Protein AF-A0A135L5V0-F1 (afdb_monomer_lite)

Radius of gyration: 21.31 Å; chains: 1; bounding box: 68×52×55 Å

Secondary structure (DSSP, 8-state):
-EEEE----B-TTS-B-TTTSPPEEEEEEEEE-TTT--EEEEEEEE---GGGT---S---EEE-TTS-EEE---S---HHHHHH-GGGSSHHHHHHHHHT-TTPPP-GGGSSSEEEEEE-TTS-EEEEEEGGG--S-EEEEEE-TTSSEEEEEE-SSS---EEEEEEETTEEEEEEEEEEEEEEEE-GGG-EEEEEEEEEEEEEHHHHHHHHHTT--HHHHEEEESS--TT-EEEE-TTT-SEEEEEEPTT-HHHHHHHSHHHHHHHHS------SSS-SPP-S------TT-EEEEEEEESS-BBTTSPBPS-S-EEEEEEEEEEEEE-SS--TT--SEEEE---

Sequence (346 aa):
MLTHYEYISRDQTGNSAYGQVPASISLSTIDQNRTTGELKVVDLKKVDFSKVDGLWIPCNGSVTPWNTHLSSEEYDADARAYEADQNKTFVGSFTKNYFQDENKVGNPYAYGYIPEVVVRPDNSTTVVKHYSMGRFSHELGKVAPDGKTVFFGDDGTNTMLFMYVADNAQDLSAGTLYAAKWIQTSDQNGGVANLKWIKLGHATDEEIKSYIDKGIKFSDIFETADQDTEGFSKIKTYPSGNVEWLKVKPGMEKAAAFLESRRYGAMLEKGMLKDENGLDPQDDIQLPKLKAGATYELALKAGQKDSENNHIDSSYVPATMKGLIIGEDLLVPDEKGNTAVVAITT

pLDDT: mean 92.91, std 10.56, range [36.78, 98.94]

Structure (mmCIF, N/CA/C/O backbone):
data_AF-A0A135L5V0-F1
#
_entry.id   AF-A0A135L5V0-F1
#
loop_
_atom_site.group_PDB
_atom_site.id
_atom_site.type_symbol
_atom_site.label_atom_id
_atom_site.label_alt_id
_atom_site.label_comp_id
_atom_site.label_asym_id
_atom_site.label_entity_id
_atom_site.label_seq_id
_atom_site.pdbx_PDB_ins_code
_atom_site.Cartn_x
_atom_site.Cartn_y
_atom_site.Cartn_z
_atom_site.occupancy
_atom_site.B_iso_or_equiv
_atom_site.auth_seq_id
_atom_site.auth_comp_id
_atom_site.auth_asym_id
_atom_site.auth_atom_id
_atom_site.pdbx_PDB_model_num
ATOM 1 N N . MET A 1 1 ? -21.673 -0.155 10.700 1.00 90.75 1 MET A N 1
ATOM 2 C CA . MET A 1 1 ? -21.165 -0.105 9.309 1.00 90.75 1 MET A CA 1
ATOM 3 C C . MET A 1 1 ? -20.158 1.021 9.204 1.00 90.75 1 MET A C 1
ATOM 5 O O . MET A 1 1 ? -20.457 2.103 9.695 1.00 90.75 1 MET A O 1
ATOM 9 N N . LEU A 1 2 ? -18.994 0.771 8.608 1.00 94.44 2 LEU A N 1
ATOM 10 C CA . LEU A 1 2 ? -18.011 1.811 8.307 1.00 94.44 2 LEU A CA 1
ATOM 11 C C . LEU A 1 2 ? -18.128 2.210 6.834 1.00 94.44 2 LEU A C 1
ATOM 13 O O . LEU A 1 2 ? -18.340 1.353 5.980 1.00 94.44 2 LEU A O 1
ATOM 17 N N . THR A 1 3 ? -18.034 3.507 6.554 1.00 93.81 3 THR A N 1
ATOM 18 C CA . THR A 1 3 ? -18.103 4.065 5.196 1.00 93.81 3 THR A CA 1
ATOM 19 C C . THR A 1 3 ? -16.891 4.948 4.959 1.00 93.81 3 THR A C 1
ATOM 21 O O . THR A 1 3 ? -16.696 5.911 5.705 1.00 93.81 3 THR A O 1
ATOM 24 N N . HIS A 1 4 ? -16.101 4.614 3.940 1.00 92.69 4 HIS A N 1
ATOM 25 C CA . HIS A 1 4 ? -14.969 5.418 3.490 1.00 92.69 4 HIS A CA 1
ATOM 26 C C . HIS A 1 4 ? -15.452 6.579 2.627 1.00 92.69 4 HIS A C 1
ATOM 28 O O . HIS A 1 4 ? -16.378 6.433 1.831 1.00 92.69 4 HIS A O 1
ATOM 34 N N . TYR A 1 5 ? -14.808 7.728 2.794 1.00 92.81 5 TYR A N 1
ATOM 35 C CA . TYR A 1 5 ? -14.941 8.871 1.904 1.00 92.81 5 TYR A CA 1
ATOM 36 C C . TYR A 1 5 ? -13.551 9.150 1.339 1.00 92.81 5 TYR A C 1
ATOM 38 O O . TYR A 1 5 ? -12.744 9.790 2.011 1.00 92.81 5 TYR A O 1
ATOM 46 N N . GLU A 1 6 ? -13.294 8.612 0.149 1.00 90.88 6 GLU A N 1
ATOM 47 C CA . GLU A 1 6 ? -11.980 8.532 -0.501 1.00 90.88 6 GLU A CA 1
ATOM 48 C C . GLU A 1 6 ? -11.336 9.910 -0.711 1.00 90.88 6 GLU A C 1
ATOM 50 O O . GLU A 1 6 ? -10.300 10.225 -0.129 1.00 90.88 6 GLU A O 1
ATOM 55 N N . TYR A 1 7 ? -11.984 10.791 -1.472 1.00 90.81 7 TYR A N 1
ATOM 56 C CA . TYR A 1 7 ? -11.526 12.167 -1.646 1.00 90.81 7 TYR A CA 1
ATOM 57 C C . TYR A 1 7 ? -12.654 13.107 -2.055 1.00 90.81 7 TYR A C 1
ATOM 59 O O . TYR A 1 7 ? -13.738 12.710 -2.483 1.00 90.81 7 TYR A O 1
ATOM 67 N N . ILE A 1 8 ? -12.357 14.402 -1.969 1.00 90.56 8 ILE A N 1
ATOM 68 C CA . ILE A 1 8 ? -13.151 15.452 -2.593 1.00 90.56 8 ILE A CA 1
ATOM 69 C C . ILE A 1 8 ? -12.484 15.815 -3.918 1.00 90.56 8 ILE A C 1
ATOM 71 O O . ILE A 1 8 ? -11.362 16.308 -3.934 1.00 90.56 8 ILE A O 1
ATOM 75 N N . SER A 1 9 ? -13.169 15.596 -5.042 1.00 91.00 9 SER A N 1
ATOM 76 C CA . SER A 1 9 ? -12.592 15.895 -6.360 1.00 91.00 9 SER A CA 1
ATOM 77 C C . SER A 1 9 ? -12.499 17.396 -6.636 1.00 91.00 9 SER A C 1
ATOM 79 O O . SER A 1 9 ? -11.562 17.841 -7.297 1.00 91.00 9 SER A O 1
ATOM 81 N N . ARG A 1 10 ? -13.471 18.189 -6.161 1.00 93.44 10 ARG A N 1
ATOM 82 C CA . ARG A 1 10 ? -13.551 19.633 -6.421 1.00 93.44 10 ARG A CA 1
ATOM 83 C C . ARG A 1 10 ? -13.989 20.428 -5.199 1.00 93.44 10 ARG A C 1
ATOM 85 O O . ARG A 1 10 ? -14.851 19.975 -4.450 1.00 93.44 10 ARG A O 1
ATOM 92 N N . ASP A 1 11 ? -13.436 21.625 -5.039 1.00 90.25 11 ASP A N 1
ATOM 93 C CA . ASP A 1 11 ? -13.895 22.593 -4.044 1.00 90.25 11 ASP A CA 1
ATOM 94 C C . ASP A 1 11 ? -15.171 23.338 -4.494 1.00 90.25 11 ASP A C 1
ATOM 96 O O . ASP A 1 11 ? -15.689 23.139 -5.597 1.00 90.25 11 ASP A O 1
ATOM 100 N N . GLN A 1 12 ? -15.683 24.229 -3.638 1.00 91.50 12 GLN A N 1
ATOM 101 C CA . GLN A 1 12 ? -16.891 25.020 -3.921 1.00 91.50 12 GLN A CA 1
ATOM 102 C C . GLN A 1 12 ? -16.729 26.007 -5.091 1.00 91.50 12 GLN A C 1
ATOM 104 O O . GLN A 1 12 ? -17.726 26.489 -5.624 1.00 91.50 12 GLN A O 1
ATOM 109 N N . THR A 1 13 ? -15.494 26.312 -5.497 1.00 93.75 13 THR A N 1
ATOM 110 C CA . THR A 1 13 ? -15.176 27.177 -6.643 1.00 93.75 13 THR A CA 1
ATOM 111 C C . THR A 1 13 ? -14.967 26.387 -7.941 1.00 93.75 13 THR A C 1
ATOM 113 O O . THR A 1 13 ? -14.820 26.981 -9.007 1.00 93.75 13 THR A O 1
ATOM 116 N N . GLY A 1 14 ? -15.004 25.051 -7.872 1.00 93.12 14 GLY A N 1
ATOM 117 C CA . GLY A 1 14 ? -14.836 24.139 -9.001 1.00 93.12 14 GLY A CA 1
ATOM 118 C C . GLY A 1 14 ? -13.388 23.719 -9.274 1.00 93.12 14 GLY A C 1
ATOM 119 O O . GLY A 1 14 ? -13.171 22.918 -10.193 1.00 93.12 14 GLY A O 1
ATOM 120 N N . ASN A 1 15 ? -12.421 24.208 -8.491 1.00 93.50 15 ASN A N 1
ATOM 121 C CA . ASN A 1 15 ? -11.011 23.828 -8.595 1.00 93.50 15 ASN A CA 1
ATOM 122 C C . ASN A 1 15 ? -10.780 22.428 -8.025 1.00 93.50 15 ASN A C 1
ATOM 124 O O . ASN A 1 15 ? -11.575 21.943 -7.223 1.00 93.50 15 ASN A O 1
ATOM 128 N N . SER A 1 16 ? -9.692 21.770 -8.436 1.00 92.31 16 SER A N 1
ATOM 129 C CA . SER A 1 16 ? -9.344 20.447 -7.907 1.00 92.31 16 SER A CA 1
ATOM 130 C C . SER A 1 16 ? -9.050 20.516 -6.408 1.00 92.31 16 SER A C 1
ATOM 132 O O . SER A 1 16 ? -8.231 21.327 -5.981 1.00 92.31 16 SER A O 1
ATOM 134 N N . ALA A 1 17 ? -9.685 19.631 -5.640 1.00 92.94 17 ALA A N 1
ATOM 135 C CA . ALA A 1 17 ? -9.422 19.418 -4.213 1.00 92.94 17 ALA A CA 1
ATOM 136 C C . ALA A 1 17 ? -8.814 18.028 -3.932 1.00 92.94 17 ALA A C 1
ATOM 138 O O . ALA A 1 17 ? -8.604 17.650 -2.775 1.00 92.94 17 ALA A O 1
ATOM 139 N N . TYR A 1 18 ? -8.525 17.274 -4.999 1.00 93.06 18 TYR A N 1
ATOM 140 C CA . TYR A 1 18 ? -7.996 15.918 -4.929 1.00 93.06 18 TYR A CA 1
ATOM 141 C C . TYR A 1 18 ? -6.684 15.874 -4.137 1.00 93.06 18 TYR A C 1
ATOM 143 O O . TYR A 1 18 ? -5.784 16.676 -4.384 1.00 93.06 18 TYR A O 1
ATOM 151 N N . GLY A 1 19 ? -6.595 14.953 -3.174 1.00 89.94 19 GLY A N 1
ATOM 152 C CA . GLY A 1 19 ? -5.422 14.757 -2.315 1.00 89.94 19 GLY A CA 1
ATOM 153 C C . GLY A 1 19 ? -5.144 15.878 -1.305 1.00 89.94 19 GLY A C 1
ATOM 154 O O . GLY A 1 19 ? -4.278 15.718 -0.452 1.00 89.94 19 GLY A O 1
ATOM 155 N N . GLN A 1 20 ? -5.864 17.003 -1.362 1.00 91.56 20 GLN A N 1
ATOM 156 C CA . GLN A 1 20 ? -5.620 18.161 -0.491 1.00 91.56 20 GLN A CA 1
ATOM 157 C C . GLN A 1 20 ? -6.476 18.133 0.771 1.00 91.56 20 GLN A C 1
ATOM 159 O O . GLN A 1 20 ? -6.065 18.644 1.811 1.00 91.56 20 GLN A O 1
ATOM 164 N N . VAL A 1 21 ? -7.694 17.597 0.680 1.00 89.38 21 VAL A N 1
ATOM 165 C CA . VAL A 1 21 ? -8.636 17.575 1.802 1.00 89.38 21 VAL A CA 1
ATOM 166 C C . VAL A 1 21 ? -8.483 16.262 2.567 1.00 89.38 21 VAL A C 1
ATOM 168 O O . VAL A 1 21 ? -8.479 15.205 1.933 1.00 89.38 21 VAL A O 1
ATOM 171 N N . PRO A 1 22 ? -8.401 16.297 3.909 1.00 86.69 22 PRO A N 1
ATOM 172 C CA . PRO A 1 22 ? -8.329 15.086 4.706 1.00 86.69 22 PRO A CA 1
ATOM 173 C C . PRO A 1 22 ? -9.531 14.183 4.459 1.00 86.69 22 PRO A C 1
ATOM 175 O O . PRO A 1 22 ? -10.684 14.622 4.535 1.00 86.69 22 PRO A O 1
ATOM 178 N N . ALA A 1 23 ? -9.253 12.914 4.185 1.00 92.94 23 ALA A N 1
ATOM 179 C CA . ALA A 1 23 ? -10.292 11.918 4.040 1.00 92.94 23 ALA A CA 1
ATOM 180 C C . ALA A 1 23 ? -10.884 11.547 5.403 1.00 92.94 23 ALA A C 1
ATOM 182 O O . ALA A 1 23 ? -10.374 11.910 6.468 1.00 92.94 23 ALA A O 1
ATOM 183 N N . SER A 1 24 ? -11.999 10.820 5.391 1.00 92.94 24 SER A N 1
ATOM 184 C CA . SER A 1 24 ? -12.629 10.388 6.637 1.00 92.94 24 SER A CA 1
ATOM 185 C C . SER A 1 24 ? -13.334 9.052 6.492 1.00 92.94 24 SER A C 1
ATOM 187 O O . SER A 1 24 ? -13.728 8.654 5.399 1.00 92.94 24 SER A O 1
ATOM 189 N N . ILE A 1 25 ? -13.563 8.403 7.631 1.00 96.06 25 ILE A N 1
ATOM 190 C CA . ILE A 1 25 ? -14.486 7.278 7.753 1.00 96.06 25 ILE A CA 1
ATOM 191 C C . ILE A 1 25 ? -15.616 7.689 8.692 1.00 96.06 25 ILE A C 1
ATOM 193 O O . ILE A 1 25 ? -15.387 8.350 9.710 1.00 96.06 25 ILE A O 1
ATOM 197 N N . SER A 1 26 ? -16.844 7.291 8.365 1.00 96.12 26 SER A N 1
ATOM 198 C CA . SER A 1 26 ? -17.971 7.377 9.297 1.00 96.12 26 SER A CA 1
ATOM 199 C C . SER A 1 26 ? -18.364 6.000 9.820 1.00 96.12 26 SER A C 1
ATOM 201 O O . SER A 1 26 ? -18.420 5.039 9.057 1.00 96.12 26 SER A O 1
ATOM 203 N N . LEU A 1 27 ? -18.715 5.929 11.103 1.00 97.25 27 LEU A N 1
ATOM 204 C CA . LEU A 1 27 ? -19.391 4.801 11.729 1.00 97.25 27 LEU A CA 1
ATOM 205 C C . LEU A 1 27 ? -20.897 5.076 11.780 1.00 97.25 27 LEU A C 1
ATOM 207 O O . LEU A 1 27 ? -21.337 6.025 12.428 1.00 97.25 27 LEU A O 1
ATOM 211 N N . SER A 1 28 ? -21.670 4.222 11.111 1.00 96.12 28 SER A N 1
ATOM 212 C CA . SER A 1 28 ? -23.135 4.214 11.154 1.00 96.12 28 SER A CA 1
ATOM 213 C C . SER A 1 28 ? -23.646 3.064 12.021 1.00 96.12 28 SER A C 1
ATOM 215 O O . SER A 1 28 ? -23.261 1.907 11.797 1.00 96.12 28 SER A O 1
ATOM 217 N N . THR A 1 29 ? -24.560 3.361 12.946 1.00 95.81 29 THR A N 1
ATOM 218 C CA . THR A 1 29 ? -25.370 2.346 13.638 1.00 95.81 29 THR A CA 1
ATOM 219 C C . THR A 1 29 ? -26.617 2.075 12.809 1.00 95.81 29 THR A C 1
ATOM 221 O O . THR A 1 29 ? -27.344 3.006 12.457 1.00 95.81 29 THR A O 1
ATOM 224 N N . ILE A 1 30 ? -26.853 0.804 12.485 1.00 94.81 30 ILE A N 1
ATOM 225 C CA . ILE A 1 30 ? -27.974 0.372 11.651 1.00 94.81 30 ILE A CA 1
ATOM 226 C C . ILE A 1 30 ? -28.905 -0.483 12.504 1.00 94.81 30 ILE A C 1
ATOM 228 O O . ILE A 1 30 ? -28.486 -1.509 13.035 1.00 94.81 30 ILE A O 1
ATOM 232 N N . ASP A 1 31 ? -30.157 -0.055 12.619 1.00 95.50 31 ASP A N 1
ATOM 233 C CA . ASP A 1 31 ? -31.239 -0.867 13.158 1.00 95.50 31 ASP A CA 1
ATOM 234 C C . ASP A 1 31 ? -31.864 -1.689 12.026 1.00 95.50 31 ASP A C 1
ATOM 236 O O . ASP A 1 31 ? -32.139 -1.159 10.947 1.00 95.50 31 ASP A O 1
ATOM 240 N N . GLN A 1 32 ? -32.063 -2.985 12.259 1.00 97.12 32 GLN A N 1
ATOM 241 C CA . GLN A 1 32 ? -32.701 -3.881 11.301 1.00 97.12 32 GLN A CA 1
ATOM 242 C C . GLN A 1 32 ? -34.063 -4.304 11.836 1.00 97.12 32 GLN A C 1
ATOM 244 O O . GLN A 1 32 ? -34.162 -4.995 12.856 1.00 97.12 32 GLN A O 1
ATOM 249 N N . ASN A 1 33 ? -35.115 -3.978 11.089 1.00 97.00 33 ASN A N 1
ATOM 250 C CA . ASN A 1 33 ? -36.448 -4.481 11.362 1.00 97.00 33 ASN A CA 1
ATOM 251 C C . ASN A 1 33 ? -36.442 -6.016 11.291 1.00 97.00 33 ASN A C 1
ATOM 253 O O . ASN A 1 33 ? -36.200 -6.608 10.242 1.00 97.00 33 ASN A O 1
ATOM 257 N N . ARG A 1 34 ? -36.744 -6.675 12.413 1.00 96.94 34 ARG A N 1
ATOM 258 C CA . ARG A 1 34 ? -36.671 -8.142 12.537 1.00 96.94 34 ARG A CA 1
ATOM 259 C C . ARG A 1 34 ? -37.736 -8.900 11.741 1.00 96.94 34 ARG A C 1
ATOM 261 O O . ARG A 1 34 ? -37.597 -10.104 11.571 1.00 96.94 34 ARG A O 1
ATOM 268 N N . THR A 1 35 ? -38.784 -8.219 11.278 1.00 97.50 35 THR A N 1
ATOM 269 C CA . THR A 1 35 ? -39.874 -8.826 10.497 1.00 97.50 35 THR A CA 1
ATOM 270 C C . THR A 1 35 ? -39.673 -8.615 9.000 1.00 97.50 35 THR A C 1
ATOM 272 O O . THR A 1 35 ? -39.849 -9.547 8.224 1.00 97.50 35 THR A O 1
ATOM 275 N N . THR A 1 36 ? -39.308 -7.397 8.585 1.00 97.44 36 THR A N 1
ATOM 276 C CA . THR A 1 36 ? -39.204 -7.029 7.160 1.00 97.44 36 THR A CA 1
ATOM 277 C C . THR A 1 36 ? -37.778 -7.086 6.618 1.00 97.44 36 THR A C 1
ATOM 279 O O . THR A 1 36 ? -37.593 -7.116 5.406 1.00 97.44 36 THR A O 1
ATOM 282 N N . GLY A 1 37 ? -36.768 -7.076 7.493 1.00 96.81 37 GLY A N 1
ATOM 283 C CA . GLY A 1 37 ? -35.357 -6.958 7.123 1.00 96.81 37 GLY A CA 1
ATOM 284 C C . GLY A 1 37 ? -34.910 -5.535 6.770 1.00 96.81 37 GLY A C 1
ATOM 285 O O . GLY A 1 37 ? -33.728 -5.342 6.491 1.00 96.81 37 GLY A O 1
ATOM 286 N N . GLU A 1 38 ? -35.817 -4.552 6.800 1.00 97.38 38 GLU A N 1
ATOM 287 C CA . GLU A 1 38 ? -35.527 -3.146 6.494 1.00 97.38 38 GLU A CA 1
ATOM 288 C C . GLU A 1 38 ? -34.419 -2.589 7.399 1.00 97.38 38 GLU A C 1
ATOM 290 O O . GLU A 1 38 ? -34.446 -2.789 8.615 1.00 97.38 38 GLU A O 1
ATOM 295 N N . LEU A 1 39 ? -33.456 -1.881 6.801 1.00 97.19 39 LEU A N 1
ATOM 296 C CA . LEU A 1 39 ? -32.321 -1.270 7.490 1.00 97.19 39 LEU A CA 1
ATOM 297 C C . LEU A 1 39 ? -32.540 0.236 7.646 1.00 97.19 39 LEU A C 1
ATOM 299 O O . LEU A 1 39 ? -32.775 0.937 6.663 1.00 97.19 39 LEU A O 1
ATOM 303 N N . LYS A 1 40 ? -32.388 0.749 8.869 1.00 96.88 40 LYS A N 1
ATOM 304 C CA . LYS A 1 40 ? -32.470 2.178 9.181 1.00 96.88 40 LYS A CA 1
ATOM 305 C C . LYS A 1 40 ? -31.204 2.648 9.883 1.00 96.88 40 LYS A C 1
ATOM 307 O O . LYS A 1 40 ? -30.801 2.082 10.893 1.00 96.88 40 LYS A O 1
ATOM 312 N N . VAL A 1 41 ? -30.602 3.726 9.385 1.00 96.19 41 VAL A N 1
ATOM 313 C CA . VAL A 1 41 ? -29.508 4.402 10.096 1.00 96.19 41 VAL A CA 1
ATOM 314 C C . VAL A 1 41 ? -30.094 5.167 11.282 1.00 96.19 41 VAL A C 1
ATOM 316 O O . VAL A 1 41 ? -30.986 5.997 11.105 1.00 96.19 41 VAL A O 1
ATOM 319 N N . VAL A 1 42 ? -29.609 4.871 12.488 1.00 96.50 42 VAL A N 1
ATOM 320 C CA . VAL A 1 42 ? -30.091 5.482 13.743 1.00 96.50 42 VAL A CA 1
ATOM 321 C C . VAL A 1 42 ? -29.048 6.362 14.429 1.00 96.50 42 VAL A C 1
ATOM 323 O O . VAL A 1 42 ? -29.410 7.178 15.268 1.00 96.50 42 VAL A O 1
ATOM 326 N N . ASP A 1 43 ? -27.775 6.227 14.056 1.00 96.38 43 ASP A N 1
ATOM 327 C CA . ASP A 1 43 ? -26.677 7.081 14.515 1.00 96.38 43 ASP A CA 1
ATOM 328 C C . ASP A 1 43 ? -25.572 7.127 13.450 1.00 96.38 43 ASP A C 1
ATOM 330 O O . ASP A 1 43 ? -25.366 6.145 12.728 1.00 96.38 43 ASP A O 1
ATOM 334 N N . LEU A 1 44 ? -24.869 8.256 13.361 1.00 96.19 44 LEU A N 1
ATOM 335 C CA . LEU A 1 44 ? -23.767 8.485 12.430 1.00 96.19 44 LEU A CA 1
ATOM 336 C C . LEU A 1 44 ? -22.725 9.397 13.080 1.00 96.19 44 LEU A C 1
ATOM 338 O O . LEU A 1 44 ? -23.015 10.545 13.411 1.00 96.19 44 LEU A O 1
ATOM 342 N N . LYS A 1 45 ? -21.481 8.925 13.169 1.00 96.44 45 LYS A N 1
ATOM 343 C CA . LYS A 1 45 ? -20.354 9.729 13.660 1.00 96.44 45 LYS A CA 1
ATOM 344 C C . LYS A 1 45 ? -19.085 9.493 12.860 1.00 96.44 45 LYS A C 1
ATOM 346 O O . LYS A 1 45 ? -18.947 8.473 12.192 1.00 96.44 45 LYS A O 1
ATOM 351 N N . LYS A 1 46 ? -18.152 10.443 12.920 1.00 96.06 46 LYS A N 1
ATOM 352 C CA . LYS A 1 46 ? -16.819 10.295 12.326 1.00 96.06 46 LYS A CA 1
ATOM 353 C C . LYS A 1 46 ? -15.937 9.420 13.216 1.00 96.06 46 LYS A C 1
ATOM 355 O O . LYS A 1 46 ? -16.036 9.487 14.439 1.00 96.06 46 LYS A O 1
ATOM 360 N N . VAL A 1 47 ? -15.102 8.596 12.590 1.00 97.50 47 VAL A N 1
ATOM 361 C CA . VAL A 1 47 ? -14.017 7.880 13.269 1.00 97.50 47 VAL A CA 1
ATOM 362 C C . VAL A 1 47 ? -12.870 8.863 13.495 1.00 97.50 47 VAL A C 1
ATOM 364 O O . VAL A 1 47 ? -12.539 9.642 12.603 1.00 97.50 47 VAL A O 1
ATOM 367 N N . ASP A 1 48 ? -12.287 8.845 14.690 1.00 96.81 48 ASP A N 1
ATOM 368 C CA . ASP A 1 48 ? -11.188 9.734 15.065 1.00 96.81 48 ASP A CA 1
ATOM 369 C C . ASP A 1 48 ? -9.827 9.149 14.649 1.00 96.81 48 ASP A C 1
ATOM 371 O O . ASP A 1 48 ? -9.400 8.117 15.170 1.00 96.81 48 ASP A O 1
ATOM 375 N N . PHE A 1 49 ? -9.149 9.835 13.726 1.00 97.00 49 PHE A N 1
ATOM 376 C CA . PHE A 1 49 ? -7.813 9.498 13.217 1.00 97.00 49 PHE A CA 1
ATOM 377 C C . PHE A 1 49 ? -6.693 10.355 13.837 1.00 97.00 49 PHE A C 1
ATOM 379 O O . PHE A 1 49 ? -5.539 10.268 13.413 1.00 97.00 49 PHE A O 1
ATOM 386 N N . SER A 1 50 ? -6.986 11.173 14.856 1.00 95.50 50 SER A N 1
ATOM 387 C CA . SER A 1 50 ? -6.019 12.095 15.480 1.00 95.50 50 SER A CA 1
ATOM 388 C C . SER A 1 50 ? -4.769 11.412 16.033 1.00 95.50 50 SER A C 1
ATOM 390 O O . SER A 1 50 ? -3.704 12.019 16.053 1.00 95.50 50 SER A O 1
ATOM 392 N N . LYS A 1 51 ? -4.864 10.138 16.428 1.00 95.50 51 LYS A N 1
ATOM 393 C CA . LYS A 1 51 ? -3.731 9.351 16.944 1.00 95.50 51 LYS A CA 1
ATOM 394 C C . LYS A 1 51 ? -2.774 8.826 15.871 1.00 95.50 51 LYS A C 1
ATOM 396 O O . LYS A 1 51 ? -1.720 8.309 16.224 1.00 95.50 51 LYS A O 1
ATOM 401 N N . VAL A 1 52 ? -3.152 8.922 14.598 1.00 95.44 52 VAL A N 1
ATOM 402 C CA . VAL A 1 52 ? -2.383 8.410 13.451 1.00 95.44 52 VAL A CA 1
ATOM 403 C C . VAL A 1 52 ? -2.209 9.470 12.357 1.00 95.44 52 VAL A C 1
ATOM 405 O O . VAL A 1 52 ? -2.019 9.143 11.185 1.00 95.44 52 VAL A O 1
ATOM 408 N N . ASP A 1 53 ? -2.299 10.743 12.757 1.00 94.88 53 ASP A N 1
ATOM 409 C CA . ASP A 1 53 ? -2.089 11.927 11.918 1.00 94.88 53 ASP A CA 1
ATOM 410 C C . ASP A 1 53 ? -3.011 12.018 10.691 1.00 94.88 53 ASP A C 1
ATOM 412 O O . ASP A 1 53 ? -2.682 12.641 9.688 1.00 94.88 53 ASP A O 1
ATOM 416 N N . GLY A 1 54 ? -4.212 11.446 10.798 1.00 95.56 54 GLY A N 1
ATOM 417 C CA . GLY A 1 54 ? -5.230 11.518 9.756 1.00 95.56 54 GLY A CA 1
ATOM 418 C C . GLY A 1 54 ? -5.261 10.296 8.846 1.00 95.56 54 GLY A C 1
ATOM 419 O O . GLY A 1 54 ? -4.582 9.294 9.074 1.00 95.56 54 GLY A O 1
ATOM 420 N N . LEU A 1 55 ? -6.117 10.388 7.830 1.00 96.31 55 LEU A N 1
ATOM 421 C CA . LEU A 1 55 ? -6.361 9.338 6.850 1.00 96.31 55 LEU A CA 1
ATOM 422 C C . LEU A 1 55 ? -6.093 9.875 5.448 1.00 96.31 55 LEU A C 1
ATOM 424 O O . LEU A 1 55 ? -6.716 10.856 5.030 1.00 96.31 55 LEU A O 1
ATOM 428 N N . TRP A 1 56 ? -5.175 9.230 4.741 1.00 95.69 56 TRP A N 1
ATOM 429 C CA . TRP A 1 56 ? -4.793 9.587 3.381 1.00 95.69 56 TRP A CA 1
ATOM 430 C C . TRP A 1 56 ? -5.551 8.744 2.359 1.00 95.69 56 TRP A C 1
ATOM 432 O O . TRP A 1 56 ? -5.426 7.530 2.393 1.00 95.69 56 TRP A O 1
ATOM 442 N N . ILE A 1 57 ? -6.317 9.394 1.476 1.00 94.69 57 ILE A N 1
ATOM 443 C CA . ILE A 1 57 ? -6.957 8.812 0.276 1.00 94.69 57 ILE A CA 1
ATOM 444 C C . ILE A 1 57 ? -7.358 7.328 0.458 1.00 94.69 57 ILE A C 1
ATOM 446 O O . ILE A 1 57 ? -6.710 6.435 -0.084 1.00 94.69 57 ILE A O 1
ATOM 450 N N . PRO A 1 58 ? -8.358 7.025 1.303 1.00 95.50 58 PRO A N 1
ATOM 451 C CA . PRO A 1 58 ? -8.742 5.656 1.580 1.00 95.50 58 PRO A CA 1
ATOM 452 C C . PRO A 1 58 ? -9.524 5.079 0.415 1.00 95.50 58 PRO A C 1
ATOM 454 O O . PRO A 1 58 ? -10.609 5.577 0.116 1.00 95.50 58 PRO A O 1
ATOM 457 N N . CYS A 1 59 ? -9.032 3.991 -0.165 1.00 93.62 59 CYS A N 1
ATOM 458 C CA . CYS A 1 59 ? -9.774 3.260 -1.178 1.00 93.62 59 CYS A CA 1
ATOM 459 C C . CYS A 1 59 ? -10.695 2.226 -0.505 1.00 93.62 59 CYS A C 1
ATOM 461 O O . CYS A 1 59 ? -11.655 2.577 0.196 1.00 93.62 59 CYS A O 1
ATOM 463 N N . ASN A 1 60 ? -10.414 0.936 -0.666 1.00 92.12 60 ASN A N 1
ATOM 464 C CA . ASN A 1 60 ? -11.285 -0.135 -0.217 1.00 92.12 60 ASN A CA 1
ATOM 465 C C . ASN A 1 60 ? -11.051 -0.507 1.260 1.00 92.12 60 ASN A C 1
ATOM 467 O O . ASN A 1 60 ? -10.151 -0.017 1.944 1.00 92.12 60 ASN A O 1
ATOM 471 N N . GLY A 1 61 ? -11.903 -1.380 1.793 1.00 92.50 61 GLY A N 1
ATOM 472 C CA . GLY A 1 61 ? -11.749 -1.909 3.141 1.00 92.50 61 GLY A CA 1
ATOM 473 C C . GLY A 1 61 ? -12.205 -3.355 3.260 1.00 92.50 61 GLY A C 1
ATOM 474 O O . GLY A 1 61 ? -13.050 -3.834 2.503 1.00 92.50 61 GLY A O 1
ATOM 475 N N . SER A 1 62 ? -11.655 -4.067 4.238 1.00 95.62 62 SER A N 1
ATOM 476 C CA . SER A 1 62 ? -12.036 -5.441 4.546 1.00 95.62 62 SER A CA 1
ATOM 477 C C . SER A 1 62 ? -12.285 -5.637 6.035 1.00 95.62 62 SER A C 1
ATOM 479 O O . SER A 1 62 ? -11.786 -4.901 6.882 1.00 95.62 62 SER A O 1
ATOM 481 N N . VAL A 1 63 ? -13.074 -6.660 6.360 1.00 95.88 63 VAL A N 1
ATOM 482 C CA . VAL A 1 63 ? -13.273 -7.092 7.744 1.00 95.88 63 VAL A CA 1
ATOM 483 C C . VAL A 1 63 ? -12.313 -8.240 8.037 1.00 95.88 63 VAL A C 1
ATOM 485 O O . VAL A 1 63 ? -12.265 -9.224 7.284 1.00 95.88 63 VAL A O 1
ATOM 488 N N . THR A 1 64 ? -11.551 -8.112 9.120 1.00 97.38 64 THR A N 1
ATOM 489 C CA . THR A 1 64 ? -10.656 -9.166 9.607 1.00 97.38 64 THR A CA 1
ATOM 490 C C . THR A 1 64 ? -11.455 -10.335 10.197 1.00 97.38 64 THR A C 1
ATOM 492 O O . THR A 1 64 ? -12.606 -10.165 10.617 1.00 97.38 64 THR A O 1
ATOM 495 N N . PRO A 1 65 ? -10.858 -11.534 10.317 1.00 96.25 65 PRO A N 1
ATOM 496 C CA . PRO A 1 65 ? -11.471 -12.652 11.037 1.00 96.25 65 PRO A CA 1
ATOM 497 C C . PRO A 1 65 ? -11.827 -12.357 12.506 1.00 96.25 65 PRO A C 1
ATOM 499 O O . PRO A 1 65 ? -12.673 -13.048 13.069 1.00 96.25 65 PRO A O 1
ATOM 502 N N . TRP A 1 66 ? -11.216 -11.340 13.125 1.00 96.12 66 TRP A N 1
ATOM 503 C CA . TRP A 1 66 ? -11.491 -10.895 14.499 1.00 96.12 66 TRP A CA 1
ATOM 504 C C . TRP A 1 66 ? -12.393 -9.651 14.568 1.00 96.12 66 TRP A C 1
ATOM 506 O O . TRP A 1 66 ? -12.481 -8.998 15.606 1.00 96.12 66 TRP A O 1
ATOM 516 N N . ASN A 1 67 ? -13.136 -9.370 13.490 1.00 94.69 67 ASN A N 1
ATOM 517 C CA . ASN A 1 67 ? -14.198 -8.363 13.436 1.00 94.69 67 ASN A CA 1
ATOM 518 C C . ASN A 1 67 ? -13.719 -6.917 13.673 1.00 94.69 67 ASN A C 1
ATOM 520 O O . ASN A 1 67 ? -14.416 -6.092 14.269 1.00 94.69 67 ASN A O 1
ATOM 524 N N . THR A 1 68 ? -12.531 -6.603 13.172 1.00 96.81 68 THR A N 1
ATOM 525 C CA . THR A 1 68 ? -12.038 -5.233 12.986 1.00 96.81 68 THR A CA 1
ATOM 526 C C . THR A 1 68 ? -12.066 -4.880 11.503 1.00 96.81 68 THR A C 1
ATOM 528 O O . THR A 1 68 ? -12.266 -5.745 10.646 1.00 96.81 68 THR A O 1
ATOM 531 N N . HIS A 1 69 ? -11.910 -3.599 11.188 1.00 97.38 69 HIS A N 1
ATOM 532 C CA . HIS A 1 69 ? -11.978 -3.100 9.820 1.00 97.38 69 HIS A CA 1
ATOM 533 C C . HIS A 1 69 ? -10.610 -2.620 9.355 1.00 97.38 69 HIS A C 1
ATOM 535 O O . HIS A 1 69 ? -10.116 -1.615 9.862 1.00 97.38 69 HIS A O 1
ATOM 541 N N . LEU A 1 70 ? -10.023 -3.310 8.381 1.00 97.50 70 LEU A N 1
ATOM 542 C CA . LEU A 1 70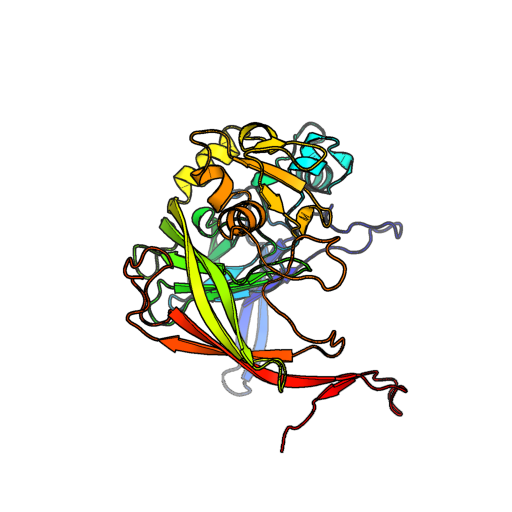 ? -8.850 -2.824 7.663 1.00 97.50 70 LEU A CA 1
ATOM 543 C C . LEU A 1 70 ? -9.316 -1.850 6.589 1.00 97.50 70 LEU A C 1
ATOM 545 O O . LEU A 1 70 ? -10.016 -2.237 5.657 1.00 97.50 70 LEU A O 1
ATOM 549 N N . SER A 1 71 ? -8.938 -0.589 6.740 1.00 96.44 71 SER A N 1
ATOM 550 C CA . SER A 1 71 ? -8.977 0.400 5.669 1.00 96.44 71 SER A CA 1
ATOM 551 C C . SER A 1 71 ? -7.722 0.270 4.808 1.00 96.44 71 SER A C 1
ATOM 553 O O . SER A 1 71 ? -6.813 -0.494 5.126 1.00 96.44 71 SER A O 1
ATOM 555 N N . SER A 1 72 ? -7.634 1.064 3.754 1.00 95.88 72 SER A N 1
ATOM 556 C CA . SER A 1 72 ? -6.391 1.307 3.040 1.00 95.88 72 SER A CA 1
ATOM 557 C C . SER A 1 72 ? -6.074 2.798 2.952 1.00 95.88 72 SER A C 1
ATOM 559 O O . SER A 1 72 ? -6.931 3.626 3.269 1.00 95.88 72 SER A O 1
ATOM 561 N N . GLU A 1 73 ? -4.837 3.122 2.583 1.00 97.06 73 GLU A N 1
ATOM 562 C CA . GLU A 1 73 ? -4.414 4.434 2.093 1.00 97.06 73 GLU A CA 1
ATOM 563 C C . GLU A 1 73 ? -3.756 4.223 0.723 1.00 97.06 73 GLU A C 1
ATOM 565 O O . GLU A 1 73 ? -2.773 3.486 0.605 1.00 97.06 73 GLU A O 1
ATOM 570 N N . GLU A 1 74 ? -4.310 4.855 -0.306 1.00 94.12 74 GLU A N 1
ATOM 571 C CA . GLU A 1 74 ? -3.911 4.698 -1.703 1.00 94.12 74 GLU A CA 1
ATOM 572 C C . GLU A 1 74 ? -3.060 5.889 -2.185 1.00 94.12 74 GLU A C 1
ATOM 574 O O . GLU A 1 74 ? -3.031 6.957 -1.567 1.00 94.12 74 GLU A O 1
ATOM 579 N N . TYR A 1 75 ? -2.347 5.715 -3.299 1.00 93.31 75 TYR A N 1
ATOM 580 C CA . TYR A 1 75 ? -1.571 6.747 -3.985 1.00 93.31 75 TYR A CA 1
ATOM 581 C C . TYR A 1 75 ? -0.579 7.449 -3.058 1.00 93.31 75 TYR A C 1
ATOM 583 O O . TYR A 1 75 ? -0.608 8.670 -2.858 1.00 93.31 75 TYR A O 1
ATOM 591 N N . ASP A 1 76 ? 0.305 6.646 -2.468 1.00 94.25 76 ASP A N 1
ATOM 592 C CA . ASP A 1 76 ? 1.360 7.130 -1.597 1.00 94.25 76 ASP A CA 1
ATOM 593 C C . ASP A 1 76 ? 2.239 8.165 -2.321 1.00 94.25 76 ASP A C 1
ATOM 595 O O . ASP A 1 76 ? 2.666 7.988 -3.462 1.00 94.25 76 ASP A O 1
ATOM 599 N N . ALA A 1 77 ? 2.488 9.295 -1.662 1.00 95.62 77 ALA A N 1
ATOM 600 C CA . ALA A 1 77 ? 3.240 10.389 -2.263 1.00 95.62 77 ALA A CA 1
ATOM 601 C C . ALA A 1 77 ? 4.707 10.002 -2.512 1.00 95.62 77 ALA A C 1
ATOM 603 O O . ALA A 1 77 ? 5.361 9.489 -1.604 1.00 95.62 77 ALA A O 1
ATOM 604 N N . ASP A 1 78 ? 5.268 10.329 -3.679 1.00 97.38 78 ASP A N 1
ATOM 605 C CA . ASP A 1 78 ? 6.698 10.112 -3.931 1.00 97.38 78 ASP A CA 1
ATOM 606 C C . ASP A 1 78 ? 7.554 10.982 -2.995 1.00 97.38 78 ASP A C 1
ATOM 608 O O . ASP A 1 78 ? 7.623 12.210 -3.130 1.00 97.38 78 ASP A O 1
ATOM 612 N N . ALA A 1 79 ? 8.224 10.337 -2.037 1.00 98.19 79 ALA A N 1
ATOM 613 C CA . ALA A 1 79 ? 9.057 11.011 -1.052 1.00 98.19 79 ALA A CA 1
ATOM 614 C C . ALA A 1 79 ? 10.277 11.697 -1.686 1.00 98.19 79 ALA A C 1
ATOM 616 O O . ALA A 1 79 ? 10.688 12.755 -1.206 1.00 98.19 79 ALA A O 1
ATOM 617 N N . ARG A 1 80 ? 10.810 11.165 -2.797 1.00 97.81 80 ARG A N 1
ATOM 618 C CA . ARG A 1 80 ? 11.899 11.798 -3.558 1.00 97.81 80 AR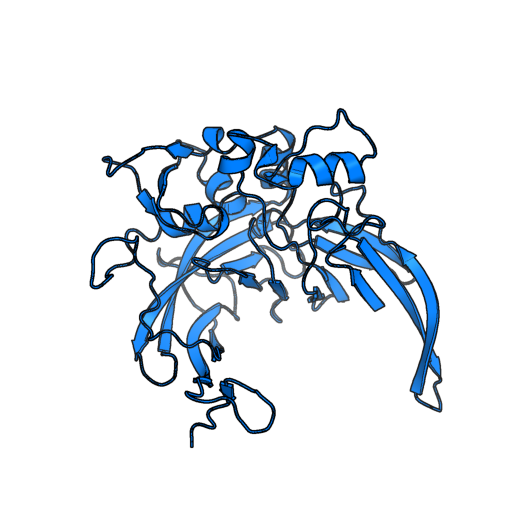G A CA 1
ATOM 619 C C . ARG A 1 80 ? 11.421 13.091 -4.212 1.00 97.81 80 ARG A C 1
ATOM 621 O O . ARG A 1 80 ? 12.101 14.114 -4.129 1.00 97.81 80 ARG A O 1
ATOM 628 N N . ALA A 1 81 ? 10.247 13.057 -4.844 1.00 97.69 81 ALA A N 1
ATOM 629 C CA . ALA A 1 81 ? 9.642 14.241 -5.446 1.00 97.69 81 ALA A CA 1
ATOM 630 C C . ALA A 1 81 ? 9.322 15.306 -4.390 1.00 97.69 81 ALA A C 1
ATOM 632 O O . ALA A 1 81 ? 9.649 16.472 -4.606 1.00 97.69 81 ALA A O 1
ATOM 633 N N . TYR A 1 82 ? 8.755 14.903 -3.246 1.00 97.81 82 TYR A N 1
ATOM 634 C CA . TYR A 1 82 ? 8.457 15.802 -2.127 1.00 97.81 82 TYR A CA 1
ATOM 635 C C . TYR A 1 82 ? 9.716 16.443 -1.531 1.00 97.81 82 TYR A C 1
ATOM 637 O O . TYR A 1 82 ? 9.716 17.636 -1.233 1.00 97.81 82 TYR A O 1
ATOM 645 N N . GLU A 1 83 ? 10.792 15.670 -1.360 1.00 97.69 83 GLU A N 1
ATOM 646 C CA . GLU A 1 83 ? 12.064 16.187 -0.848 1.00 97.69 83 GLU A CA 1
ATOM 647 C C . GLU A 1 83 ? 12.693 17.213 -1.801 1.00 97.69 83 GLU A C 1
ATOM 649 O O . GLU A 1 83 ? 13.252 18.210 -1.343 1.00 97.69 83 GLU A O 1
ATOM 654 N N . ALA A 1 84 ? 12.571 17.003 -3.116 1.00 96.81 84 ALA A N 1
ATOM 655 C CA . ALA A 1 84 ? 13.053 17.947 -4.121 1.00 96.81 84 ALA A CA 1
ATOM 656 C C . ALA A 1 84 ? 12.199 19.227 -4.199 1.00 96.81 84 ALA A C 1
ATOM 658 O O . ALA A 1 84 ? 12.743 20.319 -4.357 1.00 96.81 84 ALA A O 1
ATOM 659 N N . ASP A 1 85 ? 10.873 19.094 -4.129 1.00 96.75 85 ASP A N 1
ATOM 660 C CA . ASP A 1 85 ? 9.917 20.203 -4.105 1.00 96.75 85 ASP A CA 1
ATOM 661 C C . ASP A 1 85 ? 8.592 19.738 -3.483 1.00 96.75 85 ASP A C 1
ATOM 663 O O . ASP A 1 85 ? 7.869 18.919 -4.054 1.00 96.75 85 ASP A O 1
ATOM 667 N N . GLN A 1 86 ? 8.241 20.311 -2.330 1.00 93.56 86 GLN A N 1
ATOM 668 C CA . GLN A 1 86 ? 7.047 19.932 -1.568 1.00 93.56 86 GLN A CA 1
ATOM 669 C C . GLN A 1 86 ? 5.736 20.138 -2.343 1.00 93.56 86 GLN A C 1
ATOM 671 O O . GLN A 1 86 ? 4.735 19.517 -1.998 1.00 93.56 86 GLN A O 1
ATOM 676 N N . ASN A 1 87 ? 5.730 20.972 -3.391 1.00 92.44 87 ASN A N 1
ATOM 677 C CA . ASN A 1 87 ? 4.548 21.226 -4.219 1.00 92.44 87 ASN A CA 1
ATOM 678 C C . ASN A 1 87 ? 4.303 20.143 -5.281 1.00 92.44 87 ASN A C 1
ATOM 680 O O . ASN A 1 87 ? 3.271 20.167 -5.949 1.00 92.44 87 ASN A O 1
ATOM 684 N N . LYS A 1 88 ? 5.232 19.193 -5.455 1.00 94.12 88 LYS A N 1
ATOM 685 C CA . LYS A 1 88 ? 5.066 18.064 -6.385 1.00 94.12 88 LYS A CA 1
ATOM 686 C C . LYS A 1 88 ? 4.131 16.979 -5.861 1.00 94.12 88 LYS A C 1
ATOM 688 O O . LYS A 1 88 ? 3.771 16.078 -6.612 1.00 94.12 88 LYS A O 1
ATOM 693 N N . THR A 1 89 ? 3.751 17.045 -4.590 1.00 94.94 89 THR A N 1
ATOM 694 C CA . THR A 1 89 ? 2.813 16.108 -3.970 1.00 94.94 89 THR A CA 1
ATOM 695 C C . THR A 1 89 ? 1.778 16.874 -3.153 1.00 94.94 89 THR A C 1
ATOM 697 O O . THR A 1 89 ? 1.948 18.053 -2.844 1.00 94.94 89 THR A O 1
ATOM 700 N N . PHE A 1 90 ? 0.694 16.203 -2.763 1.00 95.06 90 PHE A N 1
ATOM 701 C CA . PHE A 1 90 ? -0.355 16.842 -1.968 1.00 95.06 90 PHE A CA 1
ATOM 702 C C . PHE A 1 90 ? -0.078 16.849 -0.457 1.00 95.06 90 PHE A C 1
ATOM 704 O O . PHE A 1 90 ? -0.817 17.493 0.286 1.00 95.06 90 PHE A O 1
ATOM 711 N N . VAL A 1 91 ? 1.006 16.215 0.010 1.00 96.06 91 VAL A N 1
ATOM 712 C CA . VAL A 1 91 ? 1.303 15.993 1.442 1.00 96.06 91 VAL A CA 1
ATOM 713 C C . VAL A 1 91 ? 1.320 17.293 2.240 1.00 96.06 91 VAL A C 1
ATOM 715 O O . VAL A 1 91 ? 0.766 17.343 3.340 1.00 96.06 91 VAL A O 1
ATOM 718 N N . GLY A 1 92 ? 1.915 18.356 1.690 1.00 95.38 92 GLY A N 1
ATOM 719 C CA . GLY A 1 92 ? 1.950 19.665 2.343 1.00 95.38 92 GLY A CA 1
ATOM 720 C C . GLY A 1 92 ? 0.547 20.242 2.546 1.00 95.38 92 GLY A C 1
ATOM 721 O O . GLY A 1 92 ? 0.178 20.593 3.665 1.00 95.38 92 GLY A O 1
ATOM 722 N N . SER A 1 93 ? -0.258 20.281 1.480 1.00 94.25 93 SER A N 1
ATOM 723 C CA . SER A 1 93 ? -1.633 20.800 1.533 1.00 94.25 93 SER A CA 1
ATOM 724 C C . SER A 1 93 ? -2.548 19.962 2.432 1.00 94.25 93 SER A C 1
ATOM 726 O O . SER A 1 93 ? -3.220 20.519 3.298 1.00 94.25 93 SER A O 1
ATOM 728 N N . PHE A 1 94 ? -2.492 18.633 2.309 1.00 95.69 94 PHE A N 1
ATOM 729 C CA . PHE A 1 94 ? -3.187 17.694 3.186 1.00 95.69 94 PHE A CA 1
ATOM 730 C C . PHE A 1 94 ? -2.881 17.964 4.657 1.00 95.69 94 PHE A C 1
ATOM 732 O O . PHE A 1 94 ? -3.791 18.121 5.468 1.00 95.69 94 PHE A O 1
ATOM 739 N N . THR A 1 95 ? -1.592 18.059 4.996 1.00 95.75 95 THR A N 1
ATOM 740 C CA . THR A 1 95 ? -1.140 18.220 6.382 1.00 95.75 95 THR A CA 1
ATOM 741 C C . THR A 1 95 ? -1.672 19.524 6.972 1.00 95.75 95 THR A C 1
ATOM 743 O O . THR A 1 95 ? -2.261 19.519 8.051 1.00 95.75 95 THR A O 1
ATOM 746 N N . LYS A 1 96 ? -1.531 20.640 6.251 1.00 96.06 96 LYS A N 1
ATOM 747 C CA . LYS A 1 96 ? -2.035 21.944 6.704 1.00 96.06 96 LYS A CA 1
ATOM 748 C C . LYS A 1 96 ? -3.545 21.938 6.912 1.00 96.06 96 LYS A C 1
ATOM 750 O O . LYS A 1 96 ? -4.015 22.422 7.938 1.00 96.06 96 LYS A O 1
ATOM 755 N N . ASN A 1 97 ? -4.292 21.337 5.985 1.00 94.69 97 ASN A N 1
ATOM 756 C CA . ASN A 1 97 ? -5.747 21.236 6.077 1.00 94.69 97 ASN A CA 1
ATOM 757 C C . ASN A 1 97 ? -6.199 20.336 7.235 1.00 94.69 97 ASN A C 1
ATOM 759 O O . ASN A 1 97 ? -7.156 20.674 7.929 1.00 94.69 97 ASN A O 1
ATOM 763 N N . TYR A 1 98 ? -5.513 19.214 7.474 1.00 95.19 98 TYR A N 1
ATOM 764 C CA . TYR A 1 98 ? -5.837 18.300 8.570 1.00 95.19 98 TYR A CA 1
ATOM 765 C C . TYR A 1 98 ? -5.604 18.931 9.939 1.00 95.19 98 TYR A C 1
ATOM 767 O O . TYR A 1 98 ? -6.497 18.931 10.787 1.00 95.19 98 TYR A O 1
ATOM 775 N N . PHE A 1 99 ? -4.4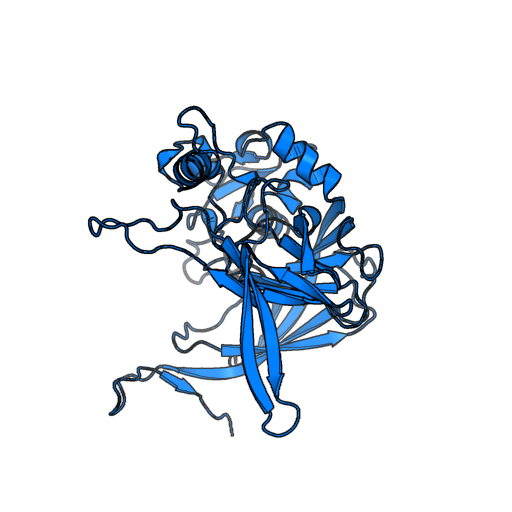15 19.498 10.143 1.00 95.62 99 PHE A N 1
ATOM 776 C CA . PHE A 1 99 ? -4.043 20.110 11.417 1.00 95.62 99 PHE A CA 1
ATOM 777 C C . PHE A 1 99 ? -4.607 21.525 11.594 1.00 95.62 99 PHE A C 1
ATOM 779 O O . PHE A 1 99 ? -4.522 22.066 12.694 1.00 95.62 99 PHE A O 1
ATOM 786 N N . GLN A 1 100 ? -5.186 22.111 10.538 1.00 95.88 100 GLN A N 1
ATOM 787 C CA . GLN A 1 100 ? -5.621 23.511 10.482 1.00 95.88 100 GLN A CA 1
ATOM 788 C C . GLN A 1 100 ? -4.499 24.480 10.889 1.00 95.88 100 GLN A C 1
ATOM 790 O O . GLN A 1 100 ? -4.715 25.442 11.626 1.00 95.88 100 GLN A O 1
ATOM 795 N N . ASP A 1 101 ? -3.283 24.203 10.413 1.00 96.75 101 ASP A N 1
ATOM 796 C CA . ASP A 1 101 ? -2.071 24.952 10.745 1.00 96.75 101 ASP A CA 1
ATOM 797 C C . ASP A 1 101 ? -1.178 25.115 9.509 1.00 96.75 101 ASP A C 1
ATOM 799 O O . ASP A 1 101 ? -0.568 24.162 9.023 1.00 96.75 101 ASP A O 1
ATOM 803 N N . GLU A 1 102 ? -1.064 26.354 9.030 1.00 96.06 102 GLU A N 1
ATOM 804 C CA . GLU A 1 102 ? -0.250 26.728 7.867 1.00 96.06 102 GLU A CA 1
ATOM 805 C C . GLU A 1 102 ? 1.255 26.508 8.052 1.00 96.06 102 GLU A C 1
ATOM 807 O O . GLU A 1 102 ? 1.992 26.443 7.064 1.00 96.06 102 GLU A O 1
ATOM 812 N N . ASN A 1 103 ? 1.722 26.385 9.296 1.00 96.31 103 ASN A N 1
ATOM 813 C CA . ASN A 1 103 ? 3.131 26.159 9.611 1.00 96.31 103 ASN A CA 1
ATOM 814 C C . ASN A 1 103 ? 3.470 24.671 9.748 1.00 96.31 103 ASN A C 1
ATOM 816 O O . ASN A 1 103 ? 4.642 24.319 9.910 1.00 96.31 103 ASN A O 1
ATOM 820 N N . LYS A 1 104 ? 2.468 23.784 9.701 1.00 95.50 104 LYS A N 1
ATOM 821 C CA . LYS A 1 104 ? 2.688 22.349 9.836 1.00 95.50 104 LYS A CA 1
ATOM 822 C C . LYS A 1 104 ? 3.385 21.809 8.588 1.00 95.50 104 LYS A C 1
ATOM 824 O O . LYS A 1 104 ? 2.891 21.934 7.469 1.00 95.50 104 LYS A O 1
ATOM 829 N N . VAL A 1 105 ? 4.544 21.188 8.794 1.00 94.50 105 VAL A N 1
ATOM 830 C CA . VAL A 1 105 ? 5.331 20.562 7.726 1.00 94.50 105 VAL A CA 1
ATOM 831 C C . VAL A 1 105 ? 4.855 19.128 7.528 1.00 94.50 105 VAL A C 1
ATOM 833 O O . VAL A 1 105 ? 4.747 18.367 8.490 1.00 94.50 105 VAL A O 1
ATOM 836 N N . GLY A 1 106 ? 4.566 18.769 6.280 1.00 94.94 106 GLY A N 1
ATOM 837 C CA . GLY A 1 106 ? 4.141 17.424 5.916 1.00 94.94 106 GLY A CA 1
ATOM 838 C C . GLY A 1 106 ? 5.282 16.405 5.928 1.00 94.94 106 GLY A C 1
ATOM 839 O O . GLY A 1 106 ? 6.454 16.757 5.764 1.00 94.94 106 GLY A O 1
ATOM 840 N N . ASN A 1 107 ? 4.927 15.130 6.080 1.00 97.06 107 ASN A N 1
ATOM 841 C CA . ASN A 1 107 ? 5.850 14.003 5.975 1.00 97.06 107 ASN A CA 1
ATOM 842 C C . ASN A 1 107 ? 5.251 12.939 5.036 1.00 97.06 107 ASN A C 1
ATOM 844 O O . ASN A 1 107 ? 4.230 12.346 5.390 1.00 97.06 107 ASN A O 1
ATOM 848 N N . PRO A 1 108 ? 5.844 12.677 3.853 1.00 97.38 108 PRO A N 1
ATOM 849 C CA . PRO A 1 108 ? 5.297 11.713 2.899 1.00 97.38 108 PRO A CA 1
ATOM 850 C C . PRO A 1 108 ? 5.290 10.288 3.459 1.00 97.38 108 PRO A C 1
ATOM 852 O O . PRO A 1 108 ? 4.417 9.502 3.095 1.00 97.38 108 PRO A O 1
ATOM 855 N N . TYR A 1 109 ? 6.205 9.966 4.379 1.00 98.50 109 TYR A N 1
ATOM 856 C CA . TYR A 1 109 ? 6.291 8.651 5.008 1.00 98.50 109 TYR A CA 1
ATOM 857 C C . TYR A 1 109 ? 5.272 8.424 6.125 1.00 98.50 109 TYR A C 1
ATOM 859 O O . TYR A 1 109 ? 5.218 7.316 6.645 1.00 98.50 109 TYR A O 1
ATOM 867 N N . ALA A 1 110 ? 4.456 9.417 6.497 1.00 97.19 110 ALA A N 1
ATOM 868 C CA . ALA A 1 110 ? 3.389 9.251 7.492 1.00 97.19 110 ALA A CA 1
ATOM 869 C C . ALA A 1 110 ? 2.111 8.584 6.931 1.00 97.19 110 ALA A C 1
ATOM 871 O O . ALA A 1 110 ? 1.215 8.212 7.698 1.00 97.19 110 ALA A O 1
ATOM 872 N N . TYR A 1 111 ? 2.036 8.417 5.608 1.00 96.94 111 TYR A N 1
ATOM 873 C CA . TYR A 1 111 ? 0.858 7.940 4.880 1.00 96.94 111 TYR A CA 1
ATOM 874 C C . TYR A 1 111 ? 1.212 6.853 3.860 1.00 96.94 111 TYR A C 1
ATOM 876 O O . TYR A 1 111 ? 2.375 6.743 3.466 1.00 96.94 111 TYR A O 1
ATOM 884 N N . GLY A 1 112 ? 0.202 6.108 3.409 1.00 96.50 112 GLY A N 1
ATOM 885 C CA . GLY A 1 112 ? 0.322 4.991 2.465 1.00 96.50 112 GLY A CA 1
ATOM 886 C C . GLY A 1 112 ? 0.360 3.628 3.159 1.00 96.50 112 GLY A C 1
ATOM 887 O O . GLY A 1 112 ? 1.093 2.747 2.721 1.00 96.50 112 GLY A O 1
ATOM 888 N N . TYR A 1 113 ? -0.354 3.474 4.279 1.00 98.06 113 TYR A N 1
ATOM 889 C CA . TYR A 1 113 ? -0.396 2.241 5.078 1.00 98.06 113 TYR A CA 1
ATOM 890 C C . TYR A 1 113 ? -1.810 1.658 5.158 1.00 98.06 113 TYR A C 1
ATOM 892 O O . TYR A 1 113 ? -2.758 2.228 4.633 1.00 98.06 113 TYR A O 1
ATOM 900 N N . ILE A 1 114 ? -1.959 0.539 5.871 1.00 98.12 114 ILE A N 1
ATOM 901 C CA . ILE A 1 114 ? -3.252 -0.037 6.264 1.00 98.12 114 ILE A CA 1
ATOM 902 C C . ILE A 1 114 ? -3.639 0.479 7.661 1.00 98.12 114 ILE A C 1
ATOM 904 O O . ILE A 1 114 ? -3.000 0.098 8.649 1.00 98.12 114 ILE A O 1
ATOM 908 N N . PRO A 1 115 ? -4.677 1.325 7.796 1.00 97.94 115 PRO A N 1
ATOM 909 C CA . PRO A 1 115 ? -5.283 1.625 9.085 1.00 97.94 115 PRO A CA 1
ATOM 910 C C . PRO A 1 115 ? -6.243 0.509 9.512 1.00 97.94 115 PRO A C 1
ATOM 912 O O . PRO A 1 115 ? -7.079 0.075 8.723 1.00 97.94 115 PRO A O 1
ATOM 915 N N . GLU A 1 116 ? -6.205 0.104 10.777 1.00 98.19 116 GLU A N 1
ATOM 916 C CA . GLU A 1 116 ? -7.192 -0.799 11.372 1.00 98.19 116 GLU A CA 1
ATOM 917 C C . GLU A 1 116 ? -8.100 -0.028 12.336 1.00 98.19 116 GLU A C 1
ATOM 919 O O . GLU A 1 116 ? -7.641 0.599 13.294 1.00 98.19 116 GLU A O 1
ATOM 924 N N . VAL A 1 117 ? -9.410 -0.084 12.087 1.00 98.25 117 VAL A N 1
ATOM 925 C CA . VAL A 1 117 ? -10.449 0.494 12.941 1.00 98.25 117 VAL A CA 1
ATOM 926 C C . VAL A 1 117 ? -11.109 -0.617 13.749 1.00 98.25 117 VAL A C 1
ATOM 928 O O . VAL A 1 117 ? -11.807 -1.483 13.215 1.00 98.25 117 VAL A O 1
ATOM 931 N N . VAL A 1 118 ? -10.954 -0.556 15.068 1.00 97.81 118 VAL A N 1
ATOM 932 C CA . VAL A 1 118 ? -11.700 -1.401 16.006 1.00 97.81 118 VAL A CA 1
ATOM 933 C C . VAL A 1 118 ? -12.988 -0.682 16.378 1.00 97.81 118 VAL A C 1
ATOM 935 O O . VAL A 1 118 ? -12.941 0.460 16.834 1.00 97.81 118 VAL A O 1
ATOM 938 N N . VAL A 1 119 ? -14.131 -1.353 16.235 1.00 96.38 119 VAL A N 1
ATOM 939 C CA . VAL A 1 119 ? -15.437 -0.856 16.692 1.00 96.38 119 VAL A CA 1
ATOM 940 C C . VAL A 1 119 ? -15.888 -1.682 17.892 1.00 96.38 119 VAL A C 1
ATOM 942 O O . VAL A 1 119 ? -16.057 -2.895 17.790 1.00 96.38 119 VAL A O 1
ATOM 945 N N . ARG A 1 120 ? -16.081 -1.035 19.042 1.00 94.56 120 ARG A N 1
ATOM 946 C CA . ARG A 1 120 ? -16.523 -1.690 20.282 1.00 94.56 120 ARG A CA 1
ATOM 947 C C . ARG A 1 120 ? -18.056 -1.734 20.384 1.00 94.56 120 ARG A C 1
ATOM 949 O O . ARG A 1 120 ? -18.725 -0.943 19.721 1.00 94.56 120 ARG A O 1
ATOM 956 N N . PRO A 1 121 ? -18.637 -2.603 21.238 1.00 92.50 121 PRO A N 1
ATOM 957 C CA . PRO A 1 121 ? -20.094 -2.705 21.402 1.00 92.50 121 PRO A CA 1
ATOM 958 C C . PRO A 1 121 ? -20.796 -1.415 21.853 1.00 92.50 121 PRO A C 1
ATOM 960 O O . PRO A 1 121 ? -21.978 -1.237 21.586 1.00 92.50 121 PRO A O 1
ATOM 963 N N . ASP A 1 122 ? -20.079 -0.509 22.520 1.00 93.38 122 ASP A N 1
ATOM 964 C CA . ASP A 1 122 ? -20.560 0.825 22.908 1.00 93.38 122 ASP A CA 1
ATOM 965 C C . ASP A 1 122 ? -20.418 1.868 21.778 1.00 93.38 122 ASP A C 1
ATOM 967 O O . ASP A 1 122 ? -20.522 3.075 22.004 1.00 93.38 122 ASP A O 1
ATOM 971 N N . ASN A 1 123 ? -20.148 1.406 20.555 1.00 92.00 123 ASN A N 1
ATOM 972 C CA . ASN A 1 123 ? -19.829 2.189 19.367 1.00 92.00 123 ASN A CA 1
ATOM 973 C C . ASN A 1 123 ? -18.558 3.045 19.483 1.00 92.00 123 ASN A C 1
ATOM 975 O O . ASN A 1 123 ? -18.327 3.880 18.607 1.00 92.00 123 ASN A O 1
ATOM 979 N N . SER A 1 124 ? -17.735 2.924 20.526 1.00 95.38 124 SER A N 1
ATOM 980 C CA . SER A 1 124 ? -16.441 3.616 20.555 1.00 95.38 124 SER A CA 1
ATOM 981 C C . SER A 1 124 ? -15.465 2.989 19.555 1.00 95.38 124 SER A C 1
ATOM 983 O O . SER A 1 124 ? -15.552 1.799 19.240 1.00 95.38 124 SER A O 1
ATOM 985 N N . THR A 1 125 ? -14.553 3.805 19.024 1.00 97.69 125 THR A N 1
ATOM 986 C CA . THR A 1 125 ? -13.591 3.379 18.002 1.00 97.69 125 THR A CA 1
ATOM 987 C C . THR A 1 125 ? -12.158 3.649 18.421 1.00 97.69 125 THR A C 1
ATOM 989 O O . THR A 1 125 ? -11.874 4.675 19.039 1.00 97.69 125 THR A O 1
ATOM 992 N N . THR A 1 126 ? -11.245 2.765 18.030 1.00 97.81 126 THR A N 1
ATOM 993 C CA . THR A 1 126 ? -9.798 3.012 18.084 1.00 97.81 126 THR A CA 1
ATOM 994 C C . THR A 1 126 ? -9.179 2.738 16.726 1.00 97.81 126 THR A C 1
ATOM 996 O O . THR A 1 126 ? -9.622 1.822 16.038 1.00 97.81 126 THR A O 1
ATOM 999 N N . VAL A 1 127 ? -8.163 3.521 16.369 1.00 98.38 127 VAL A N 1
ATOM 1000 C CA . VAL A 1 127 ? -7.440 3.399 15.101 1.00 98.38 127 VAL A CA 1
ATOM 1001 C C . VAL A 1 127 ? -5.962 3.162 15.378 1.00 98.38 127 VAL A C 1
ATOM 1003 O O . VAL A 1 127 ? -5.379 3.853 16.219 1.00 98.38 127 VAL A O 1
ATOM 1006 N N . VAL A 1 128 ? -5.376 2.213 14.656 1.00 98.19 128 VAL A N 1
ATOM 1007 C CA . VAL A 1 128 ? -3.925 2.010 14.537 1.00 98.19 128 VAL A CA 1
ATOM 1008 C C . VAL A 1 128 ? -3.539 1.997 13.056 1.00 98.19 128 VAL A C 1
ATOM 1010 O O . VAL A 1 128 ? -4.397 1.770 12.206 1.00 98.19 128 VAL A O 1
ATOM 1013 N N . LYS A 1 129 ? -2.272 2.270 12.739 1.00 98.19 129 LYS A N 1
ATOM 1014 C CA . LYS A 1 129 ? -1.703 2.100 11.393 1.00 98.19 129 LYS A CA 1
ATOM 1015 C C . LYS A 1 129 ? -0.649 1.003 11.449 1.00 98.19 129 LYS A C 1
ATOM 1017 O O . LYS A 1 129 ? 0.250 1.090 12.281 1.00 98.19 129 LYS A O 1
ATOM 1022 N N . HIS A 1 130 ? -0.745 0.026 10.551 1.00 98.62 130 HIS A N 1
ATOM 1023 C CA . HIS A 1 130 ? 0.204 -1.082 10.474 1.00 98.62 130 HIS A CA 1
ATOM 1024 C C . HIS A 1 130 ? 1.392 -0.737 9.581 1.00 98.62 130 HIS A C 1
ATOM 1026 O O . HIS A 1 130 ? 1.440 -1.090 8.402 1.00 98.62 130 HIS A O 1
ATOM 1032 N N . TYR A 1 131 ? 2.352 -0.003 10.143 1.00 98.81 131 TYR A N 1
ATOM 1033 C CA . TYR A 1 131 ? 3.548 0.454 9.433 1.00 98.81 131 TYR A CA 1
ATOM 1034 C C . TYR A 1 131 ? 4.446 -0.700 8.958 1.00 98.81 131 TYR A C 1
ATOM 1036 O O . TYR A 1 131 ? 5.092 -0.598 7.915 1.00 98.81 131 TYR A O 1
ATOM 1044 N N . SER A 1 132 ? 4.462 -1.818 9.686 1.00 98.75 132 SER A N 1
ATOM 1045 C CA . SER A 1 132 ? 5.200 -3.029 9.319 1.00 98.75 132 SER A CA 1
ATOM 1046 C C . SER A 1 132 ? 4.609 -3.756 8.105 1.00 98.75 132 SER A C 1
ATOM 1048 O O . SER A 1 132 ? 5.282 -4.601 7.526 1.00 98.75 132 SER A O 1
ATOM 1050 N N . MET A 1 133 ? 3.405 -3.408 7.638 1.00 98.69 133 MET A N 1
ATOM 1051 C CA . MET A 1 133 ? 2.867 -3.943 6.375 1.00 98.69 133 MET A CA 1
ATOM 1052 C C . MET A 1 133 ? 3.435 -3.275 5.121 1.00 98.69 133 MET A C 1
ATOM 1054 O O . MET A 1 133 ? 3.122 -3.694 4.009 1.00 98.69 133 MET A O 1
ATOM 1058 N N . GLY A 1 134 ? 4.292 -2.270 5.290 1.00 98.44 134 GLY A N 1
ATOM 1059 C CA . GLY A 1 134 ? 4.919 -1.561 4.188 1.00 98.44 134 GLY A CA 1
ATOM 1060 C C . GLY A 1 134 ? 4.054 -0.445 3.611 1.00 98.44 134 GLY A C 1
ATOM 1061 O O . GLY A 1 134 ? 2.826 -0.420 3.725 1.00 98.44 134 GLY A O 1
ATOM 1062 N N . ARG A 1 135 ? 4.751 0.502 2.987 1.00 98.19 135 ARG A N 1
ATOM 1063 C CA . ARG A 1 135 ? 4.188 1.704 2.387 1.00 98.19 135 ARG A CA 1
ATOM 1064 C C . ARG A 1 135 ? 4.080 1.561 0.873 1.00 98.19 135 ARG A C 1
ATOM 1066 O O . ARG A 1 135 ? 5.107 1.378 0.212 1.00 98.19 135 ARG A O 1
ATOM 1073 N N . PHE A 1 136 ? 2.857 1.624 0.352 1.00 97.00 136 PHE A N 1
ATOM 1074 C CA . PHE A 1 136 ? 2.519 1.616 -1.077 1.00 97.00 136 PHE A CA 1
ATOM 1075 C C . PHE A 1 136 ? 1.030 1.987 -1.270 1.00 97.00 136 PHE A C 1
ATOM 1077 O O . PHE A 1 136 ? 0.375 2.428 -0.329 1.00 97.00 136 PHE A O 1
ATOM 1084 N N . SER A 1 137 ? 0.504 1.864 -2.489 1.00 96.31 137 SER A N 1
ATOM 1085 C CA . SER A 1 137 ? -0.846 2.274 -2.894 1.00 96.31 137 SER A CA 1
ATOM 1086 C C . SER A 1 137 ? -1.810 1.140 -2.586 1.00 96.31 137 SER A C 1
ATOM 1088 O O . SER A 1 137 ? -2.149 0.339 -3.454 1.00 96.31 137 SER A O 1
ATOM 1090 N N . HIS A 1 138 ? -2.171 1.008 -1.313 1.00 96.81 138 HIS A N 1
ATOM 1091 C CA . HIS A 1 138 ? -3.020 -0.088 -0.869 1.00 96.81 138 HIS A CA 1
ATOM 1092 C C . HIS A 1 138 ? -4.436 0.088 -1.434 1.00 96.81 138 HIS A C 1
ATOM 1094 O O . HIS A 1 138 ? -5.174 0.976 -1.019 1.00 96.81 138 HIS A O 1
ATOM 1100 N N . GLU A 1 139 ? -4.845 -0.807 -2.328 1.00 93.19 139 GLU A N 1
ATOM 1101 C CA . GLU A 1 139 ? -6.239 -0.904 -2.779 1.00 93.19 139 GLU A CA 1
ATOM 1102 C C . GLU A 1 139 ? -7.078 -1.558 -1.672 1.00 93.19 139 GLU A C 1
ATOM 1104 O O . GLU A 1 139 ? -8.051 -1.002 -1.168 1.00 93.19 139 GLU A O 1
ATOM 1109 N N . LEU A 1 140 ? -6.643 -2.745 -1.238 1.00 93.19 140 LEU A N 1
ATOM 1110 C CA . LEU A 1 140 ? -7.303 -3.587 -0.245 1.00 93.19 140 LEU A CA 1
ATOM 1111 C C . LEU A 1 140 ? -6.258 -4.418 0.501 1.00 93.19 140 LEU A C 1
ATOM 1113 O O . LEU A 1 140 ? -5.440 -5.074 -0.136 1.00 93.19 140 LEU A O 1
ATOM 1117 N N . GLY A 1 141 ? -6.354 -4.485 1.829 1.00 96.25 141 GLY A N 1
ATOM 1118 C CA . GLY A 1 141 ? -5.695 -5.518 2.633 1.00 96.25 141 GLY A CA 1
ATOM 1119 C C . GLY A 1 141 ? -6.679 -6.633 2.984 1.00 96.25 141 GLY A C 1
ATOM 1120 O O . GLY A 1 141 ? -7.750 -6.354 3.527 1.00 96.25 141 GLY A O 1
ATOM 1121 N N . LYS A 1 142 ? -6.347 -7.898 2.704 1.00 97.31 142 LYS A N 1
ATOM 1122 C CA . LYS A 1 142 ? -7.188 -9.059 3.038 1.00 97.31 142 LYS A CA 1
ATOM 1123 C C . LYS A 1 142 ? -6.435 -10.064 3.898 1.00 97.31 142 LYS A C 1
ATOM 1125 O O . LYS A 1 142 ? -5.492 -10.697 3.435 1.00 97.31 142 LYS A O 1
ATOM 1130 N N . VAL A 1 143 ? -6.918 -10.262 5.124 1.00 98.38 143 VAL A N 1
ATOM 1131 C CA . VAL A 1 143 ? -6.378 -11.276 6.038 1.00 98.38 143 VAL A CA 1
ATOM 1132 C C . VAL A 1 143 ? -6.898 -12.668 5.669 1.00 98.38 143 VAL A C 1
ATOM 1134 O O . VAL A 1 143 ? -8.102 -12.863 5.463 1.00 98.38 143 VAL A O 1
ATOM 1137 N N . ALA A 1 144 ? -5.990 -13.635 5.602 1.00 97.69 144 ALA A N 1
ATOM 1138 C CA . ALA A 1 144 ? -6.283 -15.044 5.404 1.00 97.69 144 ALA A CA 1
ATOM 1139 C C . ALA A 1 144 ? -6.843 -15.700 6.689 1.00 97.69 144 ALA A C 1
ATOM 1141 O O . ALA A 1 144 ? -6.709 -15.156 7.787 1.00 97.69 144 ALA A O 1
ATOM 1142 N N . PRO A 1 145 ? -7.454 -16.895 6.601 1.00 96.50 145 PRO A N 1
ATOM 1143 C CA . PRO A 1 145 ? -8.057 -17.554 7.763 1.00 96.50 145 PRO A CA 1
ATOM 1144 C C . PRO A 1 145 ? -7.090 -17.975 8.883 1.00 96.50 145 PRO A C 1
ATOM 1146 O O . PRO A 1 145 ? -7.557 -18.286 9.974 1.00 96.50 145 PRO A O 1
ATOM 1149 N N . ASP A 1 146 ? -5.771 -17.997 8.655 1.00 97.19 146 ASP A N 1
ATOM 1150 C CA . ASP A 1 146 ? -4.789 -18.202 9.737 1.00 97.19 146 ASP A CA 1
ATOM 1151 C C . ASP A 1 146 ? -4.673 -16.998 10.688 1.00 97.19 146 ASP A C 1
ATOM 1153 O O . ASP A 1 146 ? -4.055 -17.100 11.746 1.00 97.19 146 ASP A O 1
ATOM 1157 N N . GLY A 1 147 ? -5.271 -15.865 10.316 1.00 98.00 147 GLY A N 1
ATOM 1158 C CA . GLY A 1 147 ? -5.239 -14.621 11.066 1.00 98.00 147 GLY A CA 1
ATOM 1159 C C . GLY A 1 147 ? -3.873 -13.933 11.092 1.00 98.00 147 GLY A C 1
ATOM 1160 O O . GLY A 1 147 ? -3.698 -13.013 11.884 1.00 98.00 147 GLY A O 1
ATOM 1161 N N . LYS A 1 148 ? -2.919 -14.371 10.262 1.00 97.44 148 LYS A N 1
ATOM 1162 C CA . LYS A 1 148 ? -1.549 -13.834 10.193 1.00 97.44 148 LYS A CA 1
ATOM 1163 C C . LYS A 1 148 ? -1.193 -13.300 8.813 1.00 97.44 148 LYS A C 1
ATOM 1165 O O . LYS A 1 148 ? -0.467 -12.318 8.698 1.00 97.44 148 LYS A O 1
ATOM 1170 N N . THR A 1 149 ? -1.653 -13.986 7.771 1.00 98.69 149 THR A N 1
ATOM 1171 C CA . THR A 1 149 ? -1.244 -13.708 6.394 1.00 98.69 149 THR A CA 1
ATOM 1172 C C . THR A 1 149 ? -2.144 -12.646 5.790 1.00 98.69 149 THR A C 1
ATOM 1174 O O . THR A 1 149 ? -3.364 -12.782 5.840 1.00 98.69 149 THR A O 1
ATOM 1177 N N . VAL A 1 150 ? -1.563 -11.612 5.192 1.00 98.56 150 VAL A N 1
ATOM 1178 C CA . VAL A 1 150 ? -2.294 -10.517 4.551 1.00 98.56 150 VAL A CA 1
ATOM 1179 C C . VAL A 1 150 ? -1.848 -10.388 3.101 1.00 98.56 150 VAL A C 1
ATOM 1181 O O . VAL A 1 150 ? -0.651 -10.333 2.815 1.00 98.56 150 VAL A O 1
ATOM 1184 N N . PHE A 1 151 ? -2.823 -10.351 2.194 1.00 96.69 151 PHE A N 1
ATOM 1185 C CA . PHE A 1 151 ? -2.621 -10.037 0.780 1.00 96.69 151 PHE A CA 1
ATOM 1186 C C . PHE A 1 151 ? -3.039 -8.607 0.503 1.00 96.69 151 PHE A C 1
ATOM 1188 O O . PHE A 1 151 ? -4.012 -8.128 1.094 1.00 96.69 151 PHE A O 1
ATOM 1195 N N . PHE A 1 152 ? -2.346 -7.977 -0.436 1.00 95.88 152 PHE A N 1
ATOM 1196 C CA . PHE A 1 152 ? -2.608 -6.602 -0.822 1.00 95.88 152 PHE A CA 1
ATOM 1197 C C . PHE A 1 152 ? -2.912 -6.499 -2.313 1.00 95.88 152 PHE A C 1
ATOM 1199 O O . PHE A 1 152 ? -2.311 -7.206 -3.124 1.00 95.88 152 PHE A O 1
ATOM 1206 N N . GLY A 1 153 ? -3.824 -5.597 -2.665 1.00 92.31 153 GLY A N 1
ATOM 1207 C CA . GLY A 1 153 ? -3.802 -4.959 -3.978 1.00 92.31 153 GLY A CA 1
ATOM 1208 C C . GLY A 1 153 ? -2.896 -3.729 -3.925 1.00 92.31 153 GLY A C 1
ATOM 1209 O O . GLY A 1 153 ? -2.988 -2.960 -2.969 1.00 92.31 153 GLY A O 1
ATOM 1210 N N . ASP A 1 154 ? -2.029 -3.571 -4.925 1.00 94.94 154 ASP A N 1
ATOM 1211 C CA . ASP A 1 154 ? -1.174 -2.395 -5.112 1.00 94.94 154 ASP A CA 1
ATOM 1212 C C . ASP A 1 154 ? -1.592 -1.680 -6.407 1.00 94.94 154 ASP A C 1
ATOM 1214 O O . ASP A 1 154 ? -1.257 -2.152 -7.499 1.00 94.94 154 ASP A O 1
ATOM 1218 N N . ASP A 1 155 ? -2.375 -0.601 -6.291 1.00 91.50 155 ASP A N 1
ATOM 1219 C CA . ASP A 1 155 ? -2.934 0.088 -7.461 1.00 91.50 155 ASP A CA 1
ATOM 1220 C C . ASP A 1 155 ? -1.905 0.997 -8.143 1.00 91.50 155 ASP A C 1
ATOM 1222 O O . ASP A 1 155 ? -1.197 1.787 -7.509 1.00 91.50 155 ASP A O 1
ATOM 1226 N N . GLY A 1 156 ? -1.837 0.882 -9.466 1.00 88.81 156 GLY A N 1
ATOM 1227 C CA . GLY A 1 156 ? -0.926 1.628 -10.318 1.00 88.81 156 GLY A CA 1
ATOM 1228 C C . GLY A 1 156 ? -0.143 0.756 -11.298 1.00 88.81 156 GLY A C 1
ATOM 1229 O O . GLY A 1 156 ? -0.274 -0.462 -11.379 1.00 88.81 156 GLY A O 1
ATOM 1230 N N . THR A 1 157 ? 0.703 1.413 -12.087 1.00 86.75 157 THR A N 1
ATOM 1231 C CA . THR A 1 157 ? 1.619 0.762 -13.039 1.00 86.75 157 THR A CA 1
ATOM 1232 C C . THR A 1 157 ? 3.001 0.565 -12.427 1.00 86.75 157 THR A C 1
ATOM 1234 O O . THR A 1 157 ? 3.466 1.461 -11.725 1.00 86.75 157 THR A O 1
ATOM 1237 N N . ASN A 1 158 ? 3.731 -0.490 -12.803 1.00 87.19 158 ASN A N 1
ATOM 1238 C CA . ASN A 1 158 ? 5.049 -0.809 -12.225 1.00 87.19 158 ASN A CA 1
ATOM 1239 C C . ASN A 1 158 ? 4.952 -1.024 -10.695 1.00 87.19 158 ASN A C 1
ATOM 1241 O O . ASN A 1 158 ? 5.724 -0.458 -9.910 1.00 87.19 158 ASN A O 1
ATOM 1245 N N . THR A 1 159 ? 3.926 -1.772 -10.288 1.00 91.88 159 THR A N 1
ATOM 1246 C CA . THR A 1 159 ? 3.608 -2.180 -8.913 1.00 91.88 159 THR A CA 1
ATOM 1247 C C . THR A 1 159 ? 4.050 -3.622 -8.662 1.00 91.88 159 THR A C 1
ATOM 1249 O O . THR A 1 159 ? 4.646 -4.258 -9.532 1.00 91.88 159 THR A O 1
ATOM 1252 N N . MET A 1 160 ? 3.814 -4.137 -7.453 1.00 91.56 160 MET A N 1
ATOM 1253 C CA . MET A 1 160 ? 4.180 -5.507 -7.080 1.00 91.56 160 MET A CA 1
ATOM 1254 C C . MET A 1 160 ? 3.059 -6.191 -6.310 1.00 91.56 160 MET A C 1
ATOM 1256 O O . MET A 1 160 ? 2.297 -5.553 -5.589 1.00 91.56 160 MET A O 1
ATOM 1260 N N . LEU A 1 161 ? 3.011 -7.522 -6.389 1.00 94.94 161 LEU A N 1
ATOM 1261 C CA . LEU A 1 161 ? 2.207 -8.308 -5.461 1.00 94.94 161 LEU A CA 1
ATOM 1262 C C . LEU A 1 161 ? 2.974 -8.476 -4.145 1.00 94.94 161 LEU A C 1
ATOM 1264 O O . LEU A 1 161 ? 3.984 -9.182 -4.092 1.00 94.94 161 LEU A O 1
ATOM 1268 N N . PHE A 1 162 ? 2.464 -7.863 -3.079 1.00 97.56 162 PHE A N 1
ATOM 1269 C CA . PHE A 1 162 ? 3.003 -8.011 -1.731 1.00 97.56 162 PHE A CA 1
ATOM 1270 C C . PHE A 1 162 ? 2.212 -9.029 -0.903 1.00 97.56 162 PHE A C 1
ATOM 1272 O O . PHE A 1 162 ? 1.014 -9.248 -1.096 1.00 97.56 162 PHE A O 1
ATOM 1279 N N . MET A 1 163 ? 2.898 -9.627 0.067 1.00 98.44 163 MET A N 1
ATOM 1280 C CA . MET A 1 163 ? 2.310 -10.458 1.115 1.00 98.44 163 MET A CA 1
ATOM 1281 C C . MET A 1 163 ? 2.980 -10.123 2.441 1.00 98.44 163 MET A C 1
ATOM 1283 O O . MET A 1 163 ? 4.203 -10.016 2.512 1.00 98.44 163 MET A O 1
ATOM 1287 N N . TYR A 1 164 ? 2.190 -10.020 3.501 1.00 98.88 164 TYR A N 1
ATOM 1288 C CA . TYR A 1 164 ? 2.687 -9.867 4.862 1.00 98.88 164 TYR A CA 1
ATOM 1289 C C . TYR A 1 164 ? 2.312 -11.088 5.696 1.00 98.88 164 TYR A C 1
ATOM 1291 O O . TYR A 1 164 ? 1.217 -11.630 5.548 1.00 98.88 164 TYR A O 1
ATOM 1299 N N . VAL A 1 165 ? 3.216 -11.529 6.564 1.00 98.88 165 VAL A N 1
ATOM 1300 C CA . VAL A 1 165 ? 2.963 -12.606 7.527 1.00 98.88 165 VAL A CA 1
ATOM 1301 C C . VAL A 1 165 ? 3.292 -12.083 8.915 1.00 98.88 165 VAL A C 1
ATOM 1303 O O . VAL A 1 165 ? 4.464 -11.859 9.224 1.00 98.88 165 VAL A O 1
ATOM 1306 N N . ALA A 1 166 ? 2.255 -11.882 9.724 1.00 98.88 166 ALA A N 1
ATOM 1307 C CA . ALA A 1 166 ? 2.381 -11.455 11.109 1.00 98.88 166 ALA A CA 1
ATOM 1308 C C . ALA A 1 166 ? 3.037 -12.537 11.980 1.00 98.88 166 ALA A C 1
ATOM 1310 O O . ALA A 1 166 ? 2.819 -13.734 11.770 1.00 98.88 166 ALA A O 1
ATOM 1311 N N . ASP A 1 167 ? 3.780 -12.120 13.003 1.00 98.81 167 ASP A N 1
ATOM 1312 C CA . ASP A 1 167 ? 4.406 -13.036 13.961 1.00 98.81 167 ASP A CA 1
ATOM 1313 C C . ASP A 1 167 ? 3.335 -13.824 14.742 1.00 98.81 167 ASP A C 1
ATOM 1315 O O . ASP A 1 167 ? 3.416 -15.049 14.914 1.00 98.81 167 ASP A O 1
ATOM 1319 N N . ASN A 1 168 ? 2.273 -13.125 15.154 1.00 98.50 168 ASN A N 1
ATOM 1320 C CA . ASN A 1 168 ? 1.176 -13.664 15.948 1.00 98.50 168 ASN A CA 1
ATOM 1321 C C . ASN A 1 168 ? -0.158 -13.540 15.203 1.00 98.50 168 ASN A C 1
ATOM 1323 O O . ASN A 1 168 ? -0.414 -12.581 14.483 1.00 98.50 168 ASN A O 1
ATOM 1327 N N . ALA A 1 169 ? -1.039 -14.527 15.381 1.00 98.31 169 ALA A N 1
ATOM 1328 C CA . ALA A 1 169 ? -2.376 -14.454 14.800 1.00 98.31 169 ALA A CA 1
ATOM 1329 C C . ALA A 1 169 ? -3.184 -13.337 15.472 1.00 98.31 169 ALA A C 1
ATOM 1331 O O . ALA A 1 169 ? -3.193 -13.244 16.698 1.00 98.31 169 ALA A O 1
ATOM 1332 N N . GLN A 1 170 ? -3.915 -12.565 14.667 1.00 98.00 170 GLN A N 1
ATOM 1333 C CA . GLN A 1 170 ? -4.769 -11.446 15.093 1.00 98.00 170 GLN A CA 1
ATOM 1334 C C . GLN A 1 170 ? -4.009 -10.248 15.679 1.00 98.00 170 GLN A C 1
ATOM 1336 O O . GLN A 1 170 ? -4.627 -9.352 16.247 1.00 98.00 170 GLN A O 1
ATOM 1341 N N . ASP A 1 171 ? -2.685 -10.223 15.532 1.00 98.44 171 ASP A N 1
ATOM 1342 C CA . ASP A 1 171 ? -1.836 -9.106 15.923 1.00 98.44 171 ASP A CA 1
ATOM 1343 C C . ASP A 1 171 ? -0.939 -8.743 14.746 1.00 98.44 171 ASP A C 1
ATOM 1345 O O . ASP A 1 171 ? 0.017 -9.440 14.419 1.00 98.44 171 ASP A O 1
ATOM 1349 N N . LEU A 1 172 ? -1.296 -7.648 14.091 1.00 98.62 172 LEU A N 1
ATOM 1350 C CA . LEU A 1 172 ? -0.658 -7.172 12.874 1.00 98.62 172 LEU A CA 1
ATOM 1351 C C . LEU A 1 172 ? 0.469 -6.160 13.150 1.00 98.62 172 LEU A C 1
ATOM 1353 O O . LEU A 1 172 ? 0.926 -5.490 12.228 1.00 98.62 172 LEU A O 1
ATOM 1357 N N . SER A 1 173 ? 0.899 -6.030 14.411 1.00 98.75 173 SER A N 1
ATOM 1358 C CA . SER A 1 173 ? 1.902 -5.041 14.823 1.00 98.75 173 SER A CA 1
ATOM 1359 C C . SER A 1 173 ? 3.348 -5.427 14.507 1.00 98.75 173 SER A C 1
ATOM 1361 O O . SER A 1 173 ? 4.233 -4.575 14.579 1.00 98.75 173 SER A O 1
ATOM 1363 N N . ALA A 1 174 ? 3.618 -6.688 14.160 1.00 98.94 174 ALA A N 1
ATOM 1364 C CA . ALA A 1 174 ? 4.955 -7.167 13.823 1.00 98.94 174 ALA A CA 1
ATOM 1365 C C . ALA A 1 174 ? 4.914 -8.383 12.897 1.00 98.94 174 ALA A C 1
ATOM 1367 O O . ALA A 1 174 ? 4.061 -9.265 13.040 1.00 98.94 174 ALA A O 1
ATOM 1368 N N . GLY A 1 175 ? 5.851 -8.440 11.951 1.00 98.81 175 GLY A N 1
ATOM 1369 C CA . GLY A 1 175 ? 5.863 -9.498 10.951 1.00 98.81 175 GLY A CA 1
ATOM 1370 C C . GLY A 1 175 ? 6.847 -9.276 9.814 1.00 98.81 175 GLY A C 1
ATOM 1371 O O . GLY A 1 175 ? 7.703 -8.389 9.841 1.00 98.81 175 GLY A O 1
ATOM 1372 N N . THR A 1 176 ? 6.733 -10.132 8.800 1.00 98.94 176 THR A N 1
ATOM 1373 C CA . THR A 1 176 ? 7.615 -10.143 7.627 1.00 98.94 176 THR A CA 1
ATOM 1374 C C . THR A 1 176 ? 6.863 -9.726 6.369 1.00 98.94 176 THR A C 1
ATOM 1376 O O . THR A 1 176 ? 5.832 -10.317 6.046 1.00 98.94 176 THR A O 1
ATOM 1379 N N . LEU A 1 177 ? 7.420 -8.766 5.629 1.00 98.88 177 LEU A N 1
ATOM 1380 C CA . LEU A 1 177 ? 6.925 -8.333 4.323 1.00 98.88 177 LEU A CA 1
ATOM 1381 C C . LEU A 1 177 ? 7.683 -9.042 3.194 1.00 98.88 177 LEU A C 1
ATOM 1383 O O . LEU A 1 177 ? 8.916 -9.136 3.210 1.00 98.88 177 LEU A O 1
ATOM 1387 N N . TYR A 1 178 ? 6.939 -9.511 2.198 1.00 98.75 178 TYR A N 1
ATOM 1388 C CA . TYR A 1 178 ? 7.441 -10.197 1.014 1.00 98.75 178 TYR A CA 1
ATOM 1389 C C . TYR A 1 178 ? 6.907 -9.548 -0.263 1.00 98.75 178 TYR A C 1
ATOM 1391 O O . TYR A 1 178 ? 5.768 -9.085 -0.292 1.00 98.75 178 TYR A O 1
ATOM 1399 N N . ALA A 1 179 ? 7.699 -9.601 -1.332 1.00 97.31 179 ALA A N 1
ATOM 1400 C CA . ALA A 1 179 ? 7.267 -9.310 -2.697 1.00 97.31 179 ALA A CA 1
ATOM 1401 C C . ALA A 1 179 ? 7.300 -10.590 -3.543 1.00 97.31 179 ALA A C 1
ATOM 1403 O O . ALA A 1 179 ? 8.192 -11.429 -3.381 1.00 97.31 179 ALA A O 1
ATOM 1404 N N . ALA A 1 180 ? 6.328 -10.764 -4.434 1.00 95.38 180 ALA A N 1
ATOM 1405 C CA . ALA A 1 180 ? 6.300 -11.887 -5.359 1.00 95.38 180 ALA A CA 1
ATOM 1406 C C . ALA A 1 180 ? 7.176 -11.607 -6.586 1.00 95.38 180 ALA A C 1
ATOM 1408 O O . ALA A 1 180 ? 7.090 -10.540 -7.184 1.00 95.38 180 ALA A O 1
ATOM 1409 N N . LYS A 1 181 ? 7.943 -12.614 -7.004 1.00 92.12 181 LYS A N 1
ATOM 1410 C CA . LYS A 1 181 ? 8.524 -12.725 -8.341 1.00 92.12 181 LYS A CA 1
ATOM 1411 C C . LYS A 1 181 ? 7.634 -13.612 -9.206 1.00 92.12 181 LYS A C 1
ATOM 1413 O O . LYS A 1 181 ? 7.338 -14.752 -8.820 1.00 92.12 181 LYS A O 1
ATOM 1418 N N . TRP A 1 182 ? 7.255 -13.113 -10.379 1.00 91.12 182 TRP A N 1
ATOM 1419 C CA . TRP A 1 182 ? 6.449 -13.848 -11.353 1.00 91.12 182 TRP A CA 1
ATOM 1420 C C . TRP A 1 182 ? 7.358 -14.690 -12.257 1.00 91.12 182 TRP A C 1
ATOM 1422 O O . TRP A 1 182 ? 8.061 -14.190 -13.129 1.00 91.12 182 TRP A O 1
ATOM 1432 N N . ILE A 1 183 ? 7.368 -16.010 -12.049 1.00 92.25 183 ILE A N 1
ATOM 1433 C CA . ILE A 1 183 ? 8.110 -16.941 -12.908 1.00 92.25 183 ILE A CA 1
ATOM 1434 C C . ILE A 1 183 ? 7.141 -17.490 -13.950 1.00 92.25 183 ILE A C 1
ATOM 1436 O O . ILE A 1 183 ? 6.484 -18.513 -13.723 1.00 92.25 183 ILE A O 1
ATOM 1440 N N . GLN A 1 184 ? 7.041 -16.783 -15.078 1.00 91.56 184 GLN A N 1
ATOM 1441 C CA . GLN A 1 184 ? 6.131 -17.125 -16.168 1.00 91.56 184 GLN A CA 1
ATOM 1442 C C . GLN A 1 184 ? 6.387 -18.544 -16.693 1.00 91.56 184 GLN A C 1
ATOM 1444 O O . GLN A 1 184 ? 7.510 -18.932 -17.007 1.00 91.56 184 GLN A O 1
ATOM 1449 N N . THR A 1 185 ? 5.310 -19.316 -16.800 1.00 94.06 185 THR A N 1
ATOM 1450 C CA . THR A 1 185 ? 5.285 -20.687 -17.338 1.00 94.06 185 THR A CA 1
ATOM 1451 C C . THR A 1 185 ? 4.420 -20.806 -18.591 1.00 94.06 185 THR A C 1
ATOM 1453 O O . THR A 1 185 ? 4.591 -21.746 -19.362 1.00 94.06 185 THR A O 1
ATOM 1456 N N . SER A 1 186 ? 3.508 -19.854 -18.803 1.00 92.62 186 SER A N 1
ATOM 1457 C CA . SER A 1 186 ? 2.659 -19.726 -19.988 1.00 92.62 186 SER A CA 1
ATOM 1458 C C . SER A 1 186 ? 2.290 -18.258 -20.186 1.00 92.62 186 SER A C 1
ATOM 1460 O O . SER A 1 186 ? 2.088 -17.547 -19.203 1.00 92.62 186 SER A O 1
ATOM 1462 N N . ASP A 1 187 ? 2.166 -17.834 -21.439 1.00 90.19 187 ASP A N 1
ATOM 1463 C CA . ASP A 1 187 ? 1.639 -16.535 -21.882 1.00 90.19 187 ASP A CA 1
ATOM 1464 C C . ASP A 1 187 ? 0.170 -16.614 -22.360 1.00 90.19 187 ASP A C 1
ATOM 1466 O O . ASP A 1 187 ? -0.474 -15.598 -22.612 1.00 90.19 187 ASP A O 1
ATOM 1470 N N . GLN A 1 188 ? -0.389 -17.822 -22.462 1.00 90.25 188 GLN A N 1
ATOM 1471 C CA . GLN A 1 188 ? -1.762 -18.055 -22.916 1.00 90.25 188 GLN A CA 1
ATOM 1472 C C . GLN A 1 188 ? -2.795 -17.696 -21.840 1.00 90.25 188 GLN A C 1
ATOM 1474 O O . GLN A 1 188 ? -2.549 -17.918 -20.654 1.00 90.25 188 GLN A O 1
ATOM 1479 N N . ASN A 1 189 ? -3.976 -17.218 -22.259 1.00 88.12 189 ASN A N 1
ATOM 1480 C CA . ASN A 1 189 ? -5.135 -16.924 -21.398 1.00 88.12 189 ASN A CA 1
ATOM 1481 C C . ASN A 1 189 ? -4.809 -16.022 -20.193 1.00 88.12 189 ASN A C 1
ATOM 1483 O O . ASN A 1 189 ? -5.166 -16.336 -19.060 1.00 88.12 189 ASN A O 1
ATOM 1487 N N . GLY A 1 190 ? -4.099 -14.917 -20.431 1.00 88.75 190 GLY A N 1
ATOM 1488 C CA . GLY A 1 190 ? -3.650 -14.017 -19.362 1.00 88.75 190 GLY A CA 1
ATOM 1489 C C . GLY A 1 190 ? -2.501 -14.577 -18.525 1.00 88.75 190 GLY A C 1
ATOM 1490 O O . GLY A 1 190 ? -2.187 -14.036 -17.478 1.00 88.75 190 GLY A O 1
ATOM 1491 N N . GLY A 1 191 ? -1.862 -15.654 -18.973 1.00 92.62 191 GLY A N 1
ATOM 1492 C CA . GLY A 1 191 ? -0.635 -16.168 -18.393 1.00 92.62 191 GLY A CA 1
ATOM 1493 C C . GLY A 1 191 ? -0.809 -17.059 -17.168 1.00 92.62 191 GLY A C 1
ATOM 1494 O O . GLY A 1 191 ? -1.837 -17.093 -16.488 1.00 92.62 191 GLY A O 1
ATOM 1495 N N . VAL A 1 192 ? 0.255 -17.811 -16.896 1.00 95.44 192 VAL A N 1
ATOM 1496 C CA . VAL A 1 192 ? 0.396 -18.678 -15.723 1.00 95.44 192 VAL A CA 1
ATOM 1497 C C . VAL A 1 192 ? 1.815 -18.544 -15.197 1.00 95.44 192 VAL A C 1
ATOM 1499 O O . VAL A 1 192 ? 2.765 -18.649 -15.976 1.00 95.44 192 VAL A O 1
ATOM 1502 N N . ALA A 1 193 ? 1.982 -18.409 -13.886 1.00 95.88 193 ALA A N 1
ATOM 1503 C CA . ALA A 1 193 ? 3.289 -18.373 -13.248 1.00 95.88 193 ALA A CA 1
ATOM 1504 C C . ALA A 1 193 ? 3.356 -19.175 -11.954 1.00 95.88 193 ALA A C 1
ATOM 1506 O O . ALA A 1 193 ? 2.387 -19.282 -11.197 1.00 95.88 193 ALA A O 1
ATOM 1507 N N . ASN A 1 194 ? 4.561 -19.674 -11.679 1.00 96.88 194 ASN A N 1
ATOM 1508 C CA . ASN A 1 194 ? 4.963 -20.014 -10.322 1.00 96.88 194 ASN A CA 1
ATOM 1509 C C . ASN A 1 194 ? 5.386 -18.725 -9.615 1.00 96.88 194 ASN A C 1
ATOM 1511 O O . ASN A 1 194 ? 6.114 -17.914 -10.189 1.00 96.88 194 ASN A O 1
ATOM 1515 N N . LEU A 1 195 ? 4.958 -18.547 -8.370 1.00 96.19 195 LEU A N 1
ATOM 1516 C CA . LEU A 1 195 ? 5.349 -17.396 -7.567 1.00 96.19 195 LEU A CA 1
ATOM 1517 C C . LEU A 1 195 ? 6.526 -17.769 -6.670 1.00 96.19 195 LEU A C 1
ATOM 1519 O O . LEU A 1 195 ? 6.485 -18.769 -5.952 1.00 96.19 195 LEU A O 1
ATOM 1523 N N . LYS A 1 196 ? 7.581 -16.954 -6.710 1.00 95.69 196 LYS A N 1
ATOM 1524 C CA . LYS A 1 196 ? 8.713 -17.049 -5.782 1.00 95.69 196 LYS A CA 1
ATOM 1525 C C . LYS A 1 196 ? 8.710 -15.824 -4.878 1.00 95.69 196 LYS A C 1
ATOM 1527 O O . LYS A 1 196 ? 8.725 -14.707 -5.371 1.00 95.69 196 LYS A O 1
ATOM 1532 N N . TRP A 1 197 ? 8.709 -16.025 -3.567 1.00 97.50 197 TRP A N 1
ATOM 1533 C CA . TRP A 1 197 ? 8.600 -14.928 -2.606 1.00 97.50 197 TRP A CA 1
ATOM 1534 C C . TRP A 1 197 ? 9.969 -14.415 -2.186 1.00 97.50 197 TRP A C 1
ATOM 1536 O O . TRP A 1 197 ? 10.804 -15.188 -1.726 1.00 97.50 197 TRP A O 1
ATOM 1546 N N . ILE A 1 198 ? 10.190 -13.115 -2.329 1.00 97.38 198 ILE A N 1
ATOM 1547 C CA . ILE A 1 198 ? 11.401 -12.424 -1.895 1.00 97.38 198 ILE A CA 1
ATOM 1548 C C . ILE A 1 198 ? 11.087 -11.748 -0.568 1.00 97.38 198 ILE A C 1
ATOM 1550 O O . ILE A 1 198 ? 10.191 -10.906 -0.493 1.00 97.38 198 ILE A O 1
ATOM 1554 N N . LYS A 1 199 ? 11.812 -12.119 0.488 1.00 98.38 199 LYS A N 1
ATOM 1555 C CA . LYS A 1 199 ? 11.716 -11.443 1.782 1.00 98.38 199 LYS A CA 1
ATOM 1556 C C . LYS A 1 199 ? 12.301 -10.038 1.657 1.00 98.38 199 LYS A C 1
ATOM 1558 O O . LYS A 1 199 ? 13.475 -9.897 1.330 1.00 98.38 199 LYS A O 1
ATOM 1563 N N . LEU A 1 200 ? 11.503 -9.017 1.957 1.00 98.50 200 LEU A N 1
ATOM 1564 C CA . LEU A 1 200 ? 11.984 -7.636 2.016 1.00 98.50 200 LEU A CA 1
ATOM 1565 C C . LEU A 1 200 ? 12.568 -7.334 3.396 1.00 98.50 200 LEU A C 1
ATOM 1567 O O . LEU A 1 200 ? 13.673 -6.817 3.520 1.00 98.50 200 LEU A O 1
ATOM 1571 N N . GLY A 1 201 ? 11.856 -7.709 4.457 1.00 98.56 201 GLY A N 1
ATOM 1572 C CA . GLY A 1 201 ? 12.310 -7.456 5.817 1.00 98.56 201 GLY A CA 1
ATOM 1573 C C . GLY A 1 201 ? 11.330 -7.948 6.868 1.00 98.56 201 GLY A C 1
ATOM 1574 O O . GLY A 1 201 ? 10.202 -8.320 6.556 1.00 98.56 201 GLY A O 1
ATOM 1575 N N . HIS A 1 202 ? 11.781 -7.939 8.121 1.00 98.88 202 HIS A N 1
ATOM 1576 C CA . HIS A 1 202 ? 10.949 -8.122 9.312 1.00 98.88 202 HIS A CA 1
ATOM 1577 C C . HIS A 1 202 ? 11.061 -6.869 10.186 1.00 98.88 202 HIS A C 1
ATOM 1579 O O . HIS A 1 202 ? 12.164 -6.322 10.328 1.00 98.88 202 HIS A O 1
ATOM 1585 N N . ALA A 1 203 ? 9.930 -6.392 10.703 1.00 98.88 203 ALA A N 1
ATOM 1586 C CA . ALA A 1 203 ? 9.876 -5.230 11.582 1.00 98.88 203 ALA A CA 1
ATOM 1587 C C . ALA A 1 203 ? 8.611 -5.217 12.445 1.00 98.88 203 ALA A C 1
ATOM 1589 O O . ALA A 1 203 ? 7.635 -5.905 12.141 1.00 98.88 203 ALA A O 1
ATOM 1590 N N . THR A 1 204 ? 8.626 -4.374 13.480 1.00 98.94 204 THR A N 1
ATOM 1591 C CA . THR A 1 204 ? 7.411 -3.942 14.186 1.00 98.94 204 THR A CA 1
ATOM 1592 C C . THR A 1 204 ? 6.927 -2.580 13.692 1.00 98.94 204 THR A C 1
ATOM 1594 O O . THR A 1 204 ? 7.698 -1.787 13.137 1.00 98.94 204 THR A O 1
ATOM 1597 N N . ASP A 1 205 ? 5.651 -2.283 13.924 1.00 98.88 205 ASP A N 1
ATOM 1598 C CA . ASP A 1 205 ? 5.043 -0.987 13.640 1.00 98.88 205 ASP A CA 1
ATOM 1599 C C . ASP A 1 205 ? 5.809 0.147 14.338 1.00 98.88 205 ASP A C 1
ATOM 1601 O O . ASP A 1 205 ? 6.067 1.185 13.729 1.00 98.88 205 ASP A O 1
ATOM 1605 N N . GLU A 1 206 ? 6.245 -0.056 15.585 1.00 98.75 206 GLU A N 1
ATOM 1606 C CA . GLU A 1 206 ? 7.016 0.928 16.351 1.00 98.75 206 GLU A CA 1
ATOM 1607 C C . GLU A 1 206 ? 8.394 1.204 15.747 1.00 98.75 206 GLU A C 1
ATOM 1609 O O . GLU A 1 206 ? 8.843 2.354 15.746 1.00 98.75 206 GLU A O 1
ATOM 1614 N N . GLU A 1 207 ? 9.079 0.179 15.228 1.00 98.81 207 GLU A N 1
ATOM 1615 C CA . GLU A 1 207 ? 10.376 0.363 14.573 1.00 98.81 207 GLU A CA 1
ATOM 1616 C C . GLU A 1 207 ? 10.239 1.249 13.332 1.00 98.81 207 GLU A C 1
ATOM 1618 O O . GLU A 1 207 ? 11.010 2.198 13.163 1.00 98.81 207 GLU A O 1
ATOM 1623 N N . ILE A 1 208 ? 9.234 0.978 12.492 1.00 98.88 208 ILE A N 1
ATOM 1624 C CA . ILE A 1 208 ? 8.998 1.753 11.269 1.00 98.88 208 ILE A CA 1
ATOM 1625 C C . ILE A 1 208 ? 8.509 3.159 11.607 1.00 98.88 208 ILE A C 1
ATOM 1627 O O . ILE A 1 208 ? 9.048 4.142 11.091 1.00 98.88 208 ILE A O 1
ATOM 1631 N N . LYS A 1 209 ? 7.586 3.280 12.566 1.00 98.56 209 LYS A N 1
ATOM 1632 C CA . LYS A 1 209 ? 7.131 4.574 13.075 1.00 98.56 209 LYS A CA 1
ATOM 1633 C C . LYS A 1 209 ? 8.282 5.409 13.635 1.00 98.56 209 LYS A C 1
ATOM 1635 O O . LYS A 1 209 ? 8.305 6.619 13.431 1.00 98.56 209 LYS A O 1
ATOM 1640 N N . SER A 1 210 ? 9.287 4.796 14.266 1.00 98.62 210 SER A N 1
ATOM 1641 C CA . SER A 1 210 ? 10.454 5.525 14.776 1.00 98.62 210 SER A CA 1
ATOM 1642 C C . SER A 1 210 ? 11.247 6.236 13.674 1.00 98.62 210 SER A C 1
ATOM 1644 O O . SER A 1 210 ? 11.746 7.337 13.914 1.00 98.62 210 SER A O 1
ATOM 1646 N N . TYR A 1 211 ? 11.371 5.652 12.476 1.00 98.75 211 TYR A N 1
ATOM 1647 C CA . TYR A 1 211 ? 11.999 6.338 11.340 1.00 98.75 211 TYR A CA 1
ATOM 1648 C C . TYR A 1 211 ? 11.172 7.551 10.898 1.00 98.75 211 TYR A C 1
ATOM 1650 O O . TYR A 1 211 ? 11.725 8.634 10.693 1.00 98.75 211 TYR A O 1
ATOM 1658 N N . ILE A 1 212 ? 9.848 7.385 10.816 1.00 98.50 212 ILE A N 1
ATOM 1659 C CA . ILE A 1 212 ? 8.901 8.440 10.428 1.00 98.50 212 ILE A CA 1
ATOM 1660 C C . ILE A 1 212 ? 8.955 9.603 11.428 1.00 98.50 212 ILE A C 1
ATOM 1662 O O . ILE A 1 212 ? 9.118 10.754 11.023 1.00 98.50 212 ILE A O 1
ATOM 1666 N N . ASP A 1 213 ? 8.896 9.305 12.727 1.00 97.62 213 ASP A N 1
ATOM 1667 C CA . ASP A 1 213 ? 8.904 10.294 13.813 1.00 97.62 213 ASP A CA 1
ATOM 1668 C C . ASP A 1 213 ? 10.229 11.071 13.889 1.00 97.62 213 ASP A C 1
ATOM 1670 O O . ASP A 1 213 ? 10.255 12.232 14.299 1.00 97.62 213 ASP A O 1
ATOM 1674 N N . LYS A 1 214 ? 11.340 10.454 13.463 1.00 98.00 214 LYS A N 1
ATOM 1675 C CA . LYS A 1 214 ? 12.652 11.112 13.339 1.00 98.00 214 LYS A CA 1
ATOM 1676 C C . LYS A 1 214 ? 12.779 11.977 12.082 1.00 98.00 214 LYS A C 1
ATOM 1678 O O . LYS A 1 214 ? 13.799 12.642 11.919 1.00 98.00 214 LYS A O 1
ATOM 1683 N N . GLY A 1 215 ? 11.765 11.989 11.217 1.00 97.50 215 GLY A N 1
ATOM 1684 C CA . GLY A 1 215 ? 11.748 12.792 9.999 1.00 97.50 215 GLY A CA 1
ATOM 1685 C C . GLY A 1 215 ? 12.687 12.269 8.916 1.00 97.50 215 GLY A C 1
ATOM 1686 O O . GLY A 1 215 ? 13.304 13.081 8.228 1.00 97.50 215 GLY A O 1
ATOM 1687 N N . ILE A 1 216 ? 12.812 10.940 8.790 1.00 98.62 216 ILE A N 1
ATOM 1688 C CA . ILE A 1 216 ? 13.602 10.308 7.726 1.00 98.62 216 ILE A CA 1
ATOM 1689 C C . ILE A 1 216 ? 13.205 10.851 6.347 1.00 98.62 216 ILE A C 1
ATOM 1691 O O . ILE A 1 216 ? 12.027 11.077 6.062 1.00 98.62 216 ILE A O 1
ATOM 1695 N N . LYS A 1 217 ? 14.197 11.059 5.487 1.00 98.56 217 LYS A N 1
ATOM 1696 C CA . LYS A 1 217 ? 14.028 11.537 4.114 1.00 98.56 217 LYS A CA 1
ATOM 1697 C C . LYS A 1 217 ? 14.403 10.460 3.109 1.00 98.56 217 LYS A C 1
ATOM 1699 O O . LYS A 1 217 ? 15.077 9.488 3.439 1.00 98.56 217 LYS A O 1
ATOM 1704 N N . PHE A 1 218 ? 13.996 10.637 1.855 1.00 98.69 218 PHE A N 1
ATOM 1705 C CA . PHE A 1 218 ? 14.412 9.743 0.776 1.00 98.69 218 PHE A CA 1
ATOM 1706 C C . PHE A 1 218 ? 15.940 9.700 0.651 1.00 98.69 218 PHE A C 1
ATOM 1708 O O . PHE A 1 218 ? 16.530 8.619 0.584 1.00 98.69 218 PHE A O 1
ATOM 1715 N N . SER A 1 219 ? 16.593 10.861 0.718 1.00 98.75 219 SER A N 1
ATOM 1716 C CA . SER A 1 219 ? 18.053 10.952 0.668 1.00 98.75 219 SER A CA 1
ATOM 1717 C C . SER A 1 219 ? 18.758 10.330 1.877 1.00 98.75 219 SER A C 1
ATOM 1719 O O . SER A 1 219 ? 19.951 10.052 1.786 1.00 98.75 219 SER A O 1
ATOM 1721 N N . ASP A 1 220 ? 18.068 10.050 2.988 1.00 98.81 220 ASP A N 1
ATOM 1722 C CA . ASP A 1 220 ? 18.643 9.298 4.110 1.00 98.81 220 ASP A CA 1
ATOM 1723 C C . ASP A 1 220 ? 18.707 7.793 3.814 1.00 98.81 220 ASP A C 1
ATOM 1725 O O . ASP A 1 220 ? 19.595 7.114 4.325 1.00 98.81 220 ASP A O 1
ATOM 1729 N N . ILE A 1 221 ? 17.808 7.284 2.965 1.00 98.88 221 ILE A N 1
ATOM 1730 C CA . ILE A 1 221 ? 17.683 5.858 2.627 1.00 98.88 221 ILE A CA 1
ATOM 1731 C C . ILE A 1 221 ? 18.557 5.497 1.420 1.00 98.88 221 ILE A C 1
ATOM 1733 O O . ILE A 1 221 ? 19.218 4.455 1.426 1.00 98.88 221 ILE A O 1
ATOM 1737 N N . PHE A 1 222 ? 18.591 6.356 0.396 1.00 98.75 222 PHE A N 1
ATOM 1738 C CA . PHE A 1 222 ? 19.217 6.043 -0.890 1.00 98.75 222 PHE A CA 1
ATOM 1739 C C . PHE A 1 222 ? 20.326 7.019 -1.296 1.00 98.75 222 PHE A C 1
ATOM 1741 O O . PHE A 1 222 ? 20.266 8.226 -1.060 1.00 98.75 222 PHE A O 1
ATOM 1748 N N . GLU A 1 223 ? 21.341 6.484 -1.968 1.00 98.62 223 GLU A N 1
ATOM 1749 C CA . GLU A 1 223 ? 22.169 7.222 -2.922 1.00 98.62 223 GLU A CA 1
ATOM 1750 C C . GLU A 1 223 ? 21.492 7.181 -4.305 1.00 98.62 223 GLU A C 1
ATOM 1752 O O . GLU A 1 223 ? 20.836 6.192 -4.648 1.00 98.62 223 GLU A O 1
ATOM 1757 N N . THR A 1 224 ? 21.686 8.221 -5.125 1.00 97.94 224 THR A N 1
ATOM 1758 C CA . THR A 1 224 ? 21.118 8.322 -6.484 1.00 97.94 224 THR A CA 1
ATOM 1759 C C . THR A 1 224 ? 22.194 8.519 -7.550 1.00 97.94 224 THR A C 1
ATOM 1761 O O . THR A 1 224 ? 23.180 9.210 -7.296 1.00 97.94 224 THR A O 1
ATOM 1764 N N . ALA A 1 225 ? 21.951 8.013 -8.758 1.00 97.50 225 ALA A N 1
ATOM 1765 C CA . ALA A 1 225 ? 22.699 8.349 -9.968 1.00 97.50 225 ALA A CA 1
ATOM 1766 C C . ALA A 1 225 ? 21.753 8.733 -11.124 1.00 97.50 225 ALA A C 1
ATOM 1768 O O . ALA A 1 225 ? 20.565 8.401 -11.101 1.00 97.50 225 ALA A O 1
ATOM 1769 N N . ASP A 1 226 ? 22.293 9.422 -12.133 1.00 95.25 226 ASP A N 1
ATOM 1770 C CA . ASP A 1 226 ? 21.537 9.918 -13.299 1.00 95.25 226 ASP A CA 1
ATOM 1771 C C . ASP A 1 226 ? 21.685 9.023 -14.545 1.00 95.25 226 ASP A C 1
ATOM 1773 O O . ASP A 1 226 ? 21.087 9.282 -15.587 1.00 95.25 226 ASP A O 1
ATOM 1777 N N . GLN A 1 227 ? 22.514 7.981 -14.451 1.00 92.31 227 GLN A N 1
ATOM 1778 C CA . GLN A 1 227 ? 22.804 7.018 -15.511 1.00 92.31 227 GLN A CA 1
ATOM 1779 C C . GLN A 1 227 ? 23.339 5.709 -14.912 1.00 92.31 227 GLN A C 1
ATOM 1781 O O . GLN A 1 227 ? 23.641 5.646 -13.714 1.00 92.31 227 GLN A O 1
ATOM 1786 N N . ASP A 1 228 ? 23.530 4.692 -15.758 1.00 91.88 228 ASP A N 1
ATOM 1787 C CA . ASP A 1 228 ? 24.120 3.408 -15.364 1.00 91.88 228 ASP A CA 1
ATOM 1788 C C . ASP A 1 228 ? 25.443 3.621 -14.613 1.00 91.88 228 ASP A C 1
ATOM 1790 O O . ASP A 1 228 ? 26.416 4.157 -15.147 1.00 91.88 228 ASP A O 1
ATOM 1794 N N . THR A 1 229 ? 25.449 3.217 -13.344 1.00 95.12 229 THR A N 1
ATOM 1795 C CA . THR A 1 229 ? 26.550 3.436 -12.403 1.00 95.12 229 THR A CA 1
ATOM 1796 C C . THR A 1 229 ? 26.799 2.151 -11.624 1.00 95.12 229 THR A C 1
ATOM 1798 O O . THR A 1 229 ? 25.863 1.522 -11.129 1.00 95.12 229 THR A O 1
ATOM 1801 N N . GLU A 1 230 ? 28.063 1.741 -11.513 1.00 93.75 230 GLU A N 1
ATOM 1802 C CA . GLU A 1 230 ? 28.436 0.515 -10.805 1.00 93.75 230 GLU A CA 1
ATOM 1803 C C . GLU A 1 230 ? 27.951 0.542 -9.345 1.00 93.75 230 GLU A C 1
ATOM 1805 O O . GLU A 1 230 ? 28.147 1.516 -8.619 1.00 93.75 230 GLU A O 1
ATOM 1810 N N . GLY A 1 231 ? 27.302 -0.542 -8.912 1.00 93.00 231 GLY A N 1
ATOM 1811 C CA . GLY A 1 231 ? 26.754 -0.668 -7.559 1.00 93.00 231 GLY A CA 1
ATOM 1812 C C . GLY A 1 231 ? 25.373 -0.034 -7.348 1.00 93.00 231 GLY A C 1
ATOM 1813 O O . GLY A 1 231 ? 24.839 -0.160 -6.247 1.00 93.00 231 GLY A O 1
ATOM 1814 N N . PHE A 1 232 ? 24.785 0.601 -8.367 1.00 95.00 232 PHE A N 1
ATOM 1815 C CA . PHE A 1 232 ? 23.405 1.090 -8.347 1.00 95.00 232 PHE A CA 1
ATOM 1816 C C . PHE A 1 232 ? 22.477 0.114 -9.073 1.00 95.00 232 PHE A C 1
ATOM 1818 O O . PHE A 1 232 ? 22.853 -0.517 -10.059 1.00 95.00 232 PHE A O 1
ATOM 1825 N N . SER A 1 233 ? 21.246 0.010 -8.586 1.00 93.12 233 SER A N 1
ATOM 1826 C CA . SER A 1 233 ? 20.175 -0.755 -9.218 1.00 93.12 233 SER A CA 1
ATOM 1827 C C . SER A 1 233 ? 19.358 0.166 -10.114 1.00 93.12 233 SER A C 1
ATOM 1829 O O . SER A 1 233 ? 18.892 1.210 -9.656 1.00 93.12 233 SER A O 1
ATOM 1831 N N . LYS A 1 234 ? 19.176 -0.226 -11.377 1.00 91.88 234 LYS A N 1
ATOM 1832 C CA . LYS A 1 234 ? 18.292 0.450 -12.328 1.00 91.88 234 LYS A CA 1
ATOM 1833 C C . LYS A 1 234 ? 16.872 -0.093 -12.147 1.00 91.88 234 LYS A C 1
ATOM 1835 O O . LYS A 1 234 ? 16.640 -1.266 -12.419 1.00 91.88 234 LYS A O 1
ATOM 1840 N N . ILE A 1 235 ? 15.942 0.740 -11.691 1.00 91.50 235 ILE A N 1
ATOM 1841 C CA . ILE A 1 235 ? 14.563 0.346 -11.368 1.00 91.50 235 ILE A CA 1
ATOM 1842 C C . ILE A 1 235 ? 13.549 1.302 -12.001 1.00 91.50 235 ILE A C 1
ATOM 1844 O O . ILE A 1 235 ? 13.896 2.420 -12.377 1.00 91.50 235 ILE A O 1
ATOM 1848 N N . LYS A 1 236 ? 12.289 0.879 -12.098 1.00 90.94 236 LYS A N 1
ATOM 1849 C CA . LYS A 1 236 ? 11.145 1.727 -12.456 1.00 90.94 236 LYS A CA 1
ATOM 1850 C C . LYS A 1 236 ? 9.958 1.278 -11.617 1.00 90.94 236 LYS A C 1
ATOM 1852 O O . LYS A 1 236 ? 9.607 0.106 -11.640 1.00 90.94 236 LYS A O 1
ATOM 1857 N N . THR A 1 237 ? 9.382 2.183 -10.835 1.00 91.38 237 THR A N 1
ATOM 1858 C CA . THR A 1 237 ? 8.264 1.866 -9.929 1.00 91.38 237 THR A CA 1
ATOM 1859 C C . THR A 1 237 ? 7.215 2.973 -9.956 1.00 91.38 237 THR A C 1
ATOM 1861 O O . THR A 1 237 ? 7.530 4.109 -10.326 1.00 91.38 237 THR A O 1
ATOM 1864 N N . TYR A 1 238 ? 5.975 2.644 -9.572 1.00 87.50 238 TYR A N 1
ATOM 1865 C CA . TYR A 1 238 ? 4.826 3.557 -9.621 1.00 87.50 238 TYR A CA 1
ATOM 1866 C C . TYR A 1 238 ? 5.087 4.990 -9.125 1.00 87.50 238 TYR A C 1
ATOM 1868 O O . TYR A 1 238 ? 4.845 5.903 -9.912 1.00 87.50 238 TYR A O 1
ATOM 1876 N N . PRO A 1 239 ? 5.586 5.248 -7.897 1.00 80.62 239 PRO A N 1
ATOM 1877 C CA . PRO A 1 239 ? 5.542 6.610 -7.361 1.00 80.62 239 PRO A CA 1
ATOM 1878 C C . PRO A 1 239 ? 6.348 7.611 -8.204 1.00 80.62 239 PRO A C 1
ATOM 1880 O O . PRO A 1 239 ? 5.945 8.763 -8.332 1.00 80.62 239 PRO A O 1
ATOM 1883 N N . SER A 1 240 ? 7.441 7.170 -8.839 1.00 87.56 240 SER A N 1
ATOM 1884 C CA . SER A 1 240 ? 8.200 8.008 -9.773 1.00 87.56 240 SER A CA 1
ATOM 1885 C C . SER A 1 240 ? 7.681 7.919 -11.212 1.00 87.56 240 SER A C 1
ATOM 1887 O O . SER A 1 240 ? 7.732 8.902 -11.953 1.00 87.56 240 SER A O 1
ATOM 1889 N N . GLY A 1 241 ? 7.276 6.722 -11.653 1.00 86.81 241 GLY A N 1
ATOM 1890 C CA . GLY A 1 241 ? 6.954 6.409 -13.051 1.00 86.81 241 GLY A CA 1
ATOM 1891 C C . GLY A 1 241 ? 8.150 6.463 -14.017 1.00 86.81 241 GLY A C 1
ATOM 1892 O O . GLY A 1 241 ? 8.021 6.071 -15.178 1.00 86.81 241 GLY A O 1
ATOM 1893 N N . ASN A 1 242 ? 9.317 6.915 -13.551 1.00 89.94 242 ASN A N 1
ATOM 1894 C CA . ASN A 1 242 ? 10.543 7.069 -14.324 1.00 89.94 242 ASN A CA 1
ATOM 1895 C C . ASN A 1 242 ? 11.575 5.998 -13.953 1.00 89.94 242 ASN A C 1
ATOM 1897 O O . ASN A 1 242 ? 11.478 5.344 -12.915 1.00 89.94 242 ASN A O 1
ATOM 1901 N N . VAL A 1 243 ? 12.582 5.844 -14.813 1.00 91.50 243 VAL A N 1
ATOM 1902 C CA . VAL A 1 243 ? 13.769 5.041 -14.507 1.00 91.50 243 VAL A CA 1
ATOM 1903 C C . VAL A 1 243 ? 14.611 5.755 -13.451 1.00 91.50 243 VAL A C 1
ATOM 1905 O O . VAL A 1 243 ? 14.909 6.941 -13.586 1.00 91.50 243 VAL A O 1
ATOM 1908 N N . GLU A 1 244 ? 15.021 5.022 -12.421 1.00 93.88 244 GLU A N 1
ATOM 1909 C CA . GLU A 1 244 ? 15.873 5.505 -11.337 1.00 93.88 244 GLU A CA 1
ATOM 1910 C C . GLU A 1 244 ? 17.093 4.589 -11.166 1.00 93.88 244 GLU A C 1
ATOM 1912 O O . GLU A 1 244 ? 16.974 3.368 -11.262 1.00 93.88 244 GLU A O 1
ATOM 1917 N N . TRP A 1 245 ? 18.256 5.168 -10.854 1.00 95.31 245 TRP A N 1
ATOM 1918 C CA . TRP A 1 245 ? 19.445 4.429 -10.423 1.00 95.31 245 TRP A CA 1
ATOM 1919 C C . TRP A 1 245 ? 19.675 4.687 -8.950 1.00 95.31 245 TRP A C 1
ATOM 1921 O O . TRP A 1 245 ? 20.096 5.780 -8.565 1.00 95.31 245 TRP A O 1
ATOM 1931 N N . LEU A 1 246 ? 19.377 3.689 -8.127 1.00 97.00 246 LEU A N 1
ATOM 1932 C CA . LEU A 1 246 ? 19.377 3.827 -6.678 1.00 97.00 246 LEU A CA 1
ATOM 1933 C C . LEU A 1 246 ? 20.272 2.786 -6.020 1.00 97.00 246 LEU A C 1
ATOM 1935 O O . LEU A 1 246 ? 20.402 1.653 -6.484 1.00 97.00 246 LEU A O 1
ATOM 1939 N N . LYS A 1 247 ? 20.855 3.167 -4.890 1.00 98.00 247 LYS A N 1
ATOM 1940 C CA . LYS A 1 247 ? 21.600 2.265 -4.018 1.00 98.00 247 LYS A CA 1
ATOM 1941 C C . LYS A 1 247 ? 21.179 2.516 -2.579 1.00 98.00 247 LYS A C 1
ATOM 1943 O O . LYS A 1 247 ? 21.191 3.657 -2.126 1.00 98.00 247 LYS A O 1
ATOM 1948 N N . VAL A 1 248 ? 20.806 1.457 -1.865 1.00 98.56 248 VAL A N 1
ATOM 1949 C CA . VAL A 1 248 ? 20.480 1.545 -0.435 1.00 98.56 248 VAL A CA 1
ATOM 1950 C C . VAL A 1 248 ? 21.745 1.894 0.344 1.00 98.56 248 VAL A C 1
ATOM 1952 O O . VAL A 1 248 ? 22.794 1.271 0.150 1.00 98.56 248 VAL A O 1
ATOM 1955 N N . LYS A 1 249 ? 21.652 2.893 1.222 1.00 98.75 249 LYS A N 1
ATOM 1956 C CA . LYS A 1 249 ? 22.747 3.250 2.125 1.00 98.75 249 LYS A CA 1
ATOM 1957 C C . LYS A 1 249 ? 22.934 2.163 3.190 1.00 98.75 249 LYS A C 1
ATOM 1959 O O . LYS A 1 249 ? 21.938 1.629 3.677 1.00 98.75 249 LYS A O 1
ATOM 1964 N N . PRO A 1 250 ? 24.179 1.858 3.605 1.00 98.31 250 PRO A N 1
ATOM 1965 C CA . PRO A 1 250 ? 24.428 0.831 4.614 1.00 98.31 250 PRO A CA 1
ATOM 1966 C C . PRO A 1 250 ? 23.609 1.056 5.894 1.00 98.31 250 PRO A C 1
ATOM 1968 O O . PRO A 1 250 ? 23.680 2.132 6.490 1.00 98.31 250 PRO A O 1
ATOM 1971 N N . GLY A 1 251 ? 22.855 0.042 6.326 1.00 98.31 251 GLY A N 1
ATOM 1972 C CA . GLY A 1 251 ? 22.021 0.096 7.533 1.00 98.31 251 GLY A CA 1
ATOM 1973 C C . GLY A 1 251 ? 20.614 0.670 7.324 1.00 98.31 251 GLY A C 1
ATOM 1974 O O . GLY A 1 251 ? 19.856 0.766 8.292 1.00 98.31 251 GLY A O 1
ATOM 1975 N N . MET A 1 252 ? 20.251 1.050 6.094 1.00 98.75 252 MET A N 1
ATOM 1976 C CA . MET A 1 252 ? 18.921 1.565 5.738 1.00 98.75 252 MET A CA 1
ATOM 1977 C C . MET A 1 252 ? 18.033 0.528 5.048 1.00 98.75 252 MET A C 1
ATOM 1979 O O . MET A 1 252 ? 16.953 0.867 4.579 1.00 98.75 252 MET A O 1
ATOM 1983 N N . GLU A 1 253 ? 18.430 -0.743 5.024 1.00 98.62 253 GLU A N 1
ATOM 1984 C CA . GLU A 1 253 ? 17.694 -1.827 4.368 1.00 98.62 253 GLU A CA 1
ATOM 1985 C C . GLU A 1 253 ? 16.291 -2.001 4.964 1.00 98.62 253 GLU A C 1
ATOM 1987 O O . GLU A 1 253 ? 15.326 -2.167 4.225 1.00 98.62 253 GLU A O 1
ATOM 1992 N N . LYS A 1 254 ? 16.146 -1.875 6.293 1.00 98.81 254 LYS A N 1
ATOM 1993 C CA . LYS A 1 254 ? 14.829 -1.905 6.951 1.00 98.81 254 LYS A CA 1
ATOM 1994 C C . LYS A 1 254 ? 13.975 -0.701 6.539 1.00 98.81 254 LYS A C 1
ATOM 1996 O O . LYS A 1 254 ? 12.819 -0.871 6.177 1.00 98.81 254 LYS A O 1
ATOM 2001 N N . ALA A 1 255 ? 14.537 0.508 6.546 1.00 98.88 255 ALA A N 1
ATOM 2002 C CA . ALA A 1 255 ? 13.803 1.693 6.107 1.00 98.88 255 ALA A CA 1
ATOM 2003 C C . ALA A 1 255 ? 13.366 1.559 4.637 1.00 98.88 255 ALA A C 1
ATOM 2005 O O . ALA A 1 255 ? 12.202 1.786 4.325 1.00 98.88 255 ALA A O 1
ATOM 2006 N N . ALA A 1 256 ? 14.260 1.099 3.757 1.00 98.81 256 ALA A N 1
ATOM 2007 C CA . ALA A 1 256 ? 13.958 0.838 2.355 1.00 98.81 256 ALA A CA 1
ATOM 2008 C C . ALA A 1 256 ? 12.844 -0.211 2.189 1.00 98.81 256 ALA A C 1
ATOM 2010 O O . ALA A 1 256 ? 11.918 0.004 1.414 1.00 98.81 256 ALA A O 1
ATOM 2011 N N . ALA A 1 257 ? 12.894 -1.309 2.950 1.00 98.75 257 ALA A N 1
ATOM 2012 C CA . ALA A 1 257 ? 11.924 -2.397 2.859 1.00 98.75 257 ALA A CA 1
ATOM 2013 C C . ALA A 1 257 ? 10.487 -1.986 3.199 1.00 98.75 257 ALA A C 1
ATOM 2015 O O . ALA A 1 257 ? 9.568 -2.506 2.574 1.00 98.75 257 ALA A O 1
ATOM 2016 N N . PHE A 1 258 ? 10.291 -1.088 4.170 1.00 98.88 258 PHE A N 1
ATOM 2017 C CA . PHE A 1 258 ? 8.955 -0.757 4.682 1.00 98.88 258 PHE A CA 1
ATOM 2018 C C . PHE A 1 258 ? 8.468 0.647 4.307 1.00 98.88 258 PHE A C 1
ATOM 2020 O O . PHE A 1 258 ? 7.263 0.855 4.218 1.00 98.88 258 PHE A O 1
ATOM 2027 N N . LEU A 1 259 ? 9.357 1.615 4.066 1.00 98.81 259 LEU A N 1
ATOM 2028 C CA . LEU A 1 259 ? 8.970 2.972 3.651 1.00 98.81 259 LEU A CA 1
ATOM 2029 C C . LEU A 1 259 ? 8.974 3.144 2.126 1.00 98.81 259 LEU A C 1
ATOM 2031 O O . LEU A 1 259 ? 8.300 4.028 1.602 1.00 98.81 259 LEU A O 1
ATOM 2035 N N . GLU A 1 260 ? 9.731 2.302 1.420 1.00 98.44 260 GLU A N 1
ATOM 2036 C CA . GLU A 1 260 ? 9.996 2.385 -0.022 1.00 98.44 260 GLU A CA 1
ATOM 2037 C C . GLU A 1 260 ? 9.898 0.986 -0.663 1.00 98.44 260 GLU A C 1
ATOM 2039 O O . GLU A 1 260 ? 10.698 0.598 -1.519 1.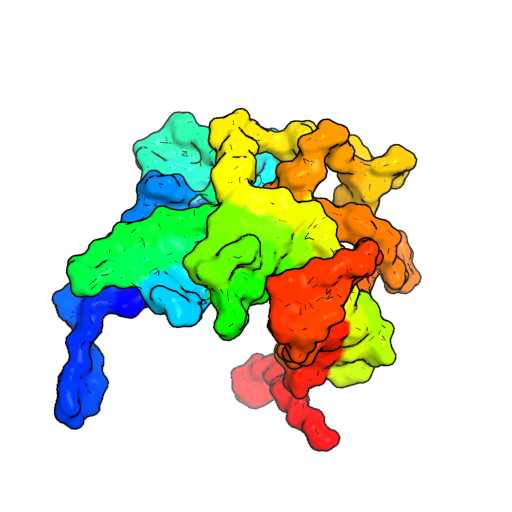00 98.44 260 GLU A O 1
ATOM 2044 N N . SER A 1 261 ? 8.897 0.211 -0.223 1.00 97.88 261 SER A N 1
ATOM 2045 C CA . SER A 1 261 ? 8.767 -1.238 -0.445 1.00 97.88 261 SER A CA 1
ATOM 2046 C C . SER A 1 261 ? 8.870 -1.640 -1.918 1.00 97.88 261 SER A C 1
ATOM 2048 O O . SER A 1 261 ? 9.554 -2.609 -2.245 1.00 97.88 261 SER A O 1
ATOM 2050 N N . ARG A 1 262 ? 8.254 -0.863 -2.825 1.00 95.56 262 ARG A N 1
ATOM 2051 C CA . ARG A 1 262 ? 8.359 -1.087 -4.278 1.00 95.56 262 ARG A CA 1
ATOM 2052 C C . ARG A 1 262 ? 9.777 -0.876 -4.786 1.00 95.56 262 ARG A C 1
ATOM 2054 O O . ARG A 1 262 ? 10.306 -1.728 -5.493 1.00 95.56 262 ARG A O 1
ATOM 2061 N N . ARG A 1 263 ? 10.413 0.245 -4.424 1.00 96.12 263 ARG A N 1
ATOM 2062 C CA . ARG A 1 263 ? 11.789 0.535 -4.846 1.00 96.12 263 ARG A CA 1
ATOM 2063 C C . ARG A 1 263 ? 12.724 -0.555 -4.343 1.00 96.12 263 ARG A C 1
ATOM 2065 O O . ARG A 1 263 ? 13.502 -1.081 -5.125 1.00 96.12 263 ARG A O 1
ATOM 2072 N N . TYR A 1 264 ? 12.613 -0.938 -3.073 1.00 97.50 264 TYR A N 1
ATOM 2073 C CA . TYR A 1 264 ? 13.469 -1.965 -2.489 1.00 97.50 264 TYR A CA 1
ATOM 2074 C C . TYR A 1 264 ? 13.228 -3.359 -3.086 1.00 97.50 264 TYR A C 1
ATOM 2076 O O . TYR A 1 264 ? 14.190 -4.042 -3.438 1.00 97.50 264 TYR A O 1
ATOM 2084 N N . GLY A 1 265 ? 11.966 -3.754 -3.290 1.00 95.19 265 GLY A N 1
ATOM 2085 C CA . GLY A 1 265 ? 11.616 -4.998 -3.981 1.00 95.19 265 GLY A CA 1
ATOM 2086 C C . GLY A 1 265 ? 12.242 -5.087 -5.376 1.00 95.19 265 GLY A C 1
ATOM 2087 O O . GLY A 1 265 ? 12.862 -6.099 -5.701 1.00 95.19 265 GLY A O 1
ATOM 2088 N N . ALA A 1 266 ? 12.195 -3.995 -6.148 1.00 92.69 266 ALA A N 1
ATOM 2089 C CA . ALA A 1 266 ? 12.768 -3.925 -7.495 1.00 92.69 266 ALA A CA 1
ATOM 2090 C C . ALA A 1 266 ? 14.303 -4.019 -7.492 1.00 92.69 266 ALA A C 1
ATOM 2092 O O . ALA A 1 266 ? 14.894 -4.416 -8.488 1.00 92.69 266 ALA A O 1
ATOM 2093 N N . MET A 1 267 ? 14.971 -3.653 -6.391 1.00 92.75 267 MET A N 1
ATOM 2094 C CA . MET A 1 267 ? 16.430 -3.777 -6.264 1.00 92.75 267 MET A CA 1
ATOM 2095 C C . MET A 1 267 ? 16.875 -5.196 -5.903 1.00 92.75 267 MET A C 1
ATOM 2097 O O . MET A 1 267 ? 17.924 -5.652 -6.363 1.00 92.75 267 MET A O 1
ATOM 2101 N N . LEU A 1 268 ? 16.114 -5.890 -5.048 1.00 90.38 268 LEU A N 1
ATOM 2102 C CA . LEU A 1 268 ? 16.427 -7.267 -4.650 1.00 90.38 268 LEU A CA 1
ATOM 2103 C C . LEU A 1 268 ? 16.219 -8.249 -5.805 1.00 90.38 268 LEU A C 1
ATOM 2105 O O . LEU A 1 268 ? 16.957 -9.226 -5.959 1.00 90.38 268 LEU A O 1
ATOM 2109 N N . GLU A 1 269 ? 15.237 -7.958 -6.644 1.00 73.31 269 GLU A N 1
ATOM 2110 C CA . GLU A 1 269 ? 14.963 -8.652 -7.889 1.00 73.31 269 GLU A CA 1
ATOM 2111 C C . GLU A 1 269 ? 15.923 -8.117 -8.983 1.00 73.31 269 GLU A C 1
ATOM 2113 O O . GLU A 1 269 ? 15.567 -7.272 -9.791 1.00 73.31 269 GLU A O 1
ATOM 2118 N N . LYS A 1 270 ? 17.209 -8.527 -8.946 1.00 58.59 270 LYS A N 1
ATOM 2119 C CA . LYS A 1 270 ? 18.284 -8.060 -9.860 1.00 58.59 270 LYS A CA 1
ATOM 2120 C C . LYS A 1 270 ? 17.991 -8.333 -11.344 1.00 58.59 270 LYS A C 1
ATOM 2122 O O . LYS A 1 270 ? 18.584 -9.236 -11.940 1.00 58.59 270 LYS A O 1
ATOM 2127 N N . GLY A 1 271 ? 17.174 -7.503 -11.966 1.00 46.12 271 GLY A N 1
ATOM 2128 C CA . GLY A 1 271 ? 16.809 -7.688 -13.354 1.00 46.12 271 GLY A CA 1
ATOM 2129 C C . GLY A 1 271 ? 15.651 -8.655 -13.446 1.00 46.12 271 GLY A C 1
ATOM 2130 O O . GLY A 1 271 ? 15.796 -9.841 -13.746 1.00 46.12 271 GLY A O 1
ATOM 2131 N N . MET A 1 272 ? 14.488 -8.051 -13.399 1.00 42.72 272 MET A N 1
ATOM 2132 C CA . MET A 1 272 ? 13.571 -8.199 -14.484 1.00 42.72 272 MET A CA 1
ATOM 2133 C C . MET A 1 272 ? 14.416 -8.218 -15.852 1.00 42.72 272 MET A C 1
ATOM 2135 O O . MET A 1 272 ? 15.095 -7.239 -16.183 1.00 42.72 272 MET A O 1
ATOM 2139 N N . LEU A 1 273 ? 14.411 -9.308 -16.671 1.00 44.38 273 LEU A N 1
ATOM 2140 C CA . LEU A 1 273 ? 14.783 -9.423 -18.123 1.00 44.38 273 LEU A CA 1
ATOM 2141 C C . LEU A 1 273 ? 13.701 -10.093 -19.026 1.00 44.38 273 LEU A C 1
ATOM 2143 O O . LEU A 1 273 ? 13.265 -11.185 -18.674 1.00 44.38 273 LEU A O 1
ATOM 2147 N N . LYS A 1 274 ? 13.260 -9.635 -20.222 1.00 36.78 274 LYS A N 1
ATOM 2148 C CA . LYS A 1 274 ? 13.764 -8.672 -21.228 1.00 36.78 274 LYS A CA 1
ATOM 2149 C C . LYS A 1 274 ? 12.635 -7.844 -21.917 1.00 36.78 274 LYS A C 1
ATOM 2151 O O . LYS A 1 274 ? 11.659 -8.422 -22.372 1.00 36.78 274 LYS A O 1
ATOM 2156 N N . ASP A 1 275 ? 12.839 -6.530 -22.082 1.00 44.69 275 ASP A N 1
ATOM 2157 C CA . ASP A 1 275 ? 12.160 -5.659 -23.074 1.00 44.69 275 ASP A CA 1
ATOM 2158 C C . ASP A 1 275 ? 12.753 -5.914 -24.478 1.00 44.69 275 ASP A C 1
ATOM 2160 O O . ASP A 1 275 ? 13.976 -5.986 -24.635 1.00 44.69 275 ASP A O 1
ATOM 2164 N N . GLU A 1 276 ? 11.915 -6.041 -25.511 1.00 41.19 276 GLU A N 1
ATOM 2165 C CA . GLU A 1 276 ? 12.350 -6.210 -26.906 1.00 41.19 276 GLU A CA 1
ATOM 2166 C C . GLU A 1 276 ? 13.200 -5.027 -27.418 1.00 41.19 276 GLU A C 1
ATOM 2168 O O . GLU A 1 276 ? 14.022 -5.223 -28.317 1.00 41.19 276 GLU A O 1
ATOM 2173 N N . ASN A 1 277 ? 13.081 -3.842 -26.799 1.00 49.59 277 ASN A N 1
ATOM 2174 C CA . ASN A 1 277 ? 13.811 -2.618 -27.157 1.00 49.59 277 ASN A CA 1
ATOM 2175 C C . ASN A 1 277 ? 14.933 -2.221 -26.173 1.00 49.59 277 ASN A C 1
ATOM 2177 O O . ASN A 1 277 ? 15.749 -1.360 -26.505 1.00 49.59 277 ASN A O 1
ATOM 2181 N N . GLY A 1 278 ? 15.011 -2.843 -24.990 1.00 51.91 278 GLY A N 1
ATOM 2182 C CA . GLY A 1 278 ? 16.046 -2.607 -23.972 1.00 51.91 278 GLY A CA 1
ATOM 2183 C C . GLY A 1 278 ? 16.068 -1.208 -23.331 1.00 51.91 278 GLY A C 1
ATOM 2184 O O . GLY A 1 278 ? 17.118 -0.804 -22.825 1.00 51.91 278 GLY A O 1
ATOM 2185 N N . LEU A 1 279 ? 14.964 -0.453 -23.369 1.00 50.22 279 LEU A N 1
ATOM 2186 C CA . LEU A 1 279 ? 14.921 0.944 -22.908 1.00 50.22 279 LEU A CA 1
ATOM 2187 C C . LEU A 1 279 ? 14.446 1.079 -21.454 1.00 50.22 279 LEU A C 1
ATOM 2189 O O . LEU A 1 279 ? 15.026 1.866 -20.699 1.00 50.22 279 LEU A O 1
ATOM 2193 N N . ASP A 1 280 ? 13.461 0.282 -21.042 1.00 53.81 280 ASP A N 1
ATOM 2194 C CA . ASP A 1 280 ? 12.943 0.265 -19.670 1.00 53.81 280 ASP A CA 1
ATOM 2195 C C . ASP A 1 280 ? 13.577 -0.867 -18.826 1.00 53.81 280 ASP A C 1
ATOM 2197 O O . ASP A 1 280 ? 13.968 -1.906 -19.369 1.00 53.81 280 ASP A O 1
ATOM 2201 N N . PRO A 1 281 ? 13.703 -0.701 -17.491 1.00 55.34 281 PRO A N 1
ATOM 2202 C CA . PRO A 1 281 ? 13.862 -1.826 -16.568 1.00 55.34 281 PRO A CA 1
ATOM 2203 C C . PRO A 1 281 ? 12.702 -2.789 -16.816 1.00 55.34 281 PRO A C 1
ATOM 2205 O O . PRO A 1 281 ? 11.570 -2.337 -16.981 1.00 55.34 281 PRO A O 1
ATOM 2208 N N . GLN A 1 282 ? 12.982 -4.083 -16.942 1.00 62.47 282 GLN A N 1
ATOM 2209 C CA . GLN A 1 282 ? 11.962 -5.037 -17.377 1.00 62.47 282 GLN A CA 1
ATOM 2210 C C . GLN A 1 282 ? 10.832 -5.167 -16.339 1.00 62.47 282 GLN A C 1
ATOM 2212 O O . GLN A 1 282 ? 10.977 -4.687 -15.226 1.00 62.47 282 GLN A O 1
ATOM 2217 N N . ASP A 1 283 ? 9.748 -5.839 -16.724 1.00 67.12 283 ASP A N 1
ATOM 2218 C CA . ASP A 1 283 ? 8.633 -6.332 -15.911 1.00 67.12 283 ASP A CA 1
ATOM 2219 C C . ASP A 1 283 ? 8.637 -7.875 -15.933 1.00 67.12 283 ASP A C 1
ATOM 2221 O O . ASP A 1 283 ? 8.769 -8.453 -17.011 1.00 67.12 283 ASP A O 1
ATOM 2225 N N . ASP A 1 284 ? 8.477 -8.569 -14.803 1.00 67.12 284 ASP A N 1
ATOM 2226 C CA . ASP A 1 284 ? 8.400 -10.040 -14.783 1.00 67.12 284 ASP A CA 1
ATOM 2227 C C . ASP A 1 284 ? 7.225 -10.587 -15.627 1.00 67.12 284 ASP A C 1
ATOM 2229 O O . ASP A 1 284 ? 7.295 -11.704 -16.154 1.00 67.12 284 ASP A O 1
ATOM 2233 N N . ILE A 1 285 ? 6.136 -9.820 -15.757 1.00 80.25 285 ILE A N 1
ATOM 2234 C CA . ILE A 1 285 ? 4.929 -10.225 -16.482 1.00 80.25 285 ILE A CA 1
ATOM 2235 C C . ILE A 1 285 ? 5.099 -9.910 -17.971 1.00 80.25 285 ILE A C 1
ATOM 2237 O O . ILE A 1 285 ? 5.134 -8.762 -18.401 1.00 80.25 285 ILE A O 1
ATOM 2241 N N . GLN A 1 286 ? 5.171 -10.956 -18.792 1.00 81.25 286 GLN A N 1
ATOM 2242 C CA . GLN A 1 286 ? 5.410 -10.855 -20.232 1.00 81.25 286 GLN A CA 1
ATOM 2243 C C . GLN A 1 286 ? 4.142 -11.247 -20.992 1.00 81.25 286 GLN A C 1
ATOM 2245 O O . GLN A 1 286 ? 4.055 -12.333 -21.573 1.00 81.25 286 GLN A O 1
ATOM 2250 N N . LEU A 1 287 ? 3.132 -10.375 -20.933 1.00 85.25 287 LEU A N 1
ATOM 2251 C CA . LEU A 1 287 ? 1.826 -10.567 -21.566 1.00 85.25 287 LEU A CA 1
ATOM 2252 C C . LEU A 1 287 ? 1.491 -9.406 -22.511 1.00 85.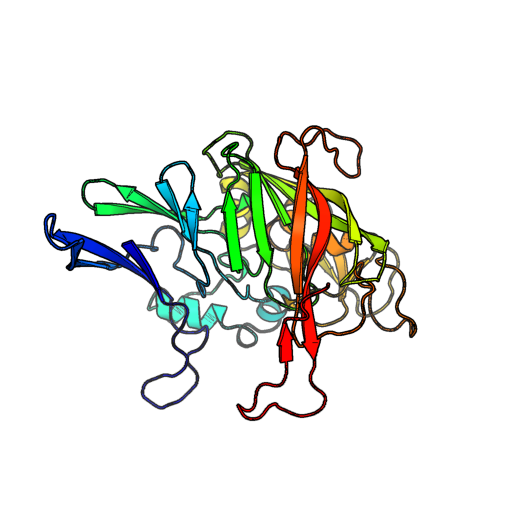25 287 LEU A C 1
ATOM 2254 O O . LEU A 1 287 ? 1.885 -8.266 -22.249 1.00 85.25 287 LEU A O 1
ATOM 2258 N N . PRO A 1 288 ? 0.728 -9.652 -23.592 1.00 83.88 288 PRO A N 1
ATOM 2259 C CA . PRO A 1 288 ? 0.209 -8.578 -24.424 1.00 83.88 288 PRO A CA 1
ATOM 2260 C C . PRO A 1 288 ? -0.629 -7.599 -23.604 1.00 83.88 288 PRO A C 1
ATOM 2262 O O . PRO A 1 288 ? -1.369 -7.988 -22.697 1.00 83.88 288 PRO A O 1
ATOM 2265 N N . LYS A 1 289 ? -0.562 -6.318 -23.970 1.00 86.19 289 LYS A N 1
ATOM 2266 C CA . LYS A 1 289 ? -1.423 -5.296 -23.376 1.00 86.19 289 LYS A CA 1
ATOM 2267 C C . LYS A 1 289 ? -2.893 -5.674 -23.567 1.00 86.19 289 LYS A C 1
ATOM 2269 O O . LYS A 1 289 ? -3.329 -5.879 -24.696 1.00 86.19 289 LYS A O 1
ATOM 2274 N N . LEU A 1 290 ? -3.645 -5.654 -22.471 1.00 87.81 290 LEU A N 1
ATOM 2275 C CA . LEU A 1 290 ? -5.082 -5.894 -22.448 1.00 87.81 290 LEU A CA 1
ATOM 2276 C C . LEU A 1 290 ? -5.772 -4.777 -21.662 1.00 87.81 290 LEU A C 1
ATOM 2278 O O . LEU A 1 290 ? -5.577 -4.670 -20.453 1.00 87.81 290 LEU A O 1
ATOM 2282 N N . LYS A 1 291 ? -6.555 -3.921 -22.331 1.00 89.31 291 LYS A N 1
ATOM 2283 C CA . LYS A 1 291 ? -7.230 -2.796 -21.655 1.00 89.31 291 LYS A CA 1
ATOM 2284 C C . LYS A 1 291 ? -8.444 -3.254 -20.849 1.00 89.31 291 LYS A C 1
ATOM 2286 O O . LYS A 1 291 ? -8.747 -2.648 -19.829 1.00 89.31 291 LYS A O 1
ATOM 2291 N N . ALA A 1 292 ? -9.103 -4.320 -21.290 1.00 91.56 292 ALA A N 1
ATOM 2292 C CA . ALA A 1 292 ? -10.240 -4.941 -20.625 1.00 91.56 292 ALA A CA 1
ATOM 2293 C C . ALA A 1 292 ? -9.886 -5.556 -19.257 1.00 91.56 292 ALA A C 1
ATOM 2295 O O . ALA A 1 292 ? -10.781 -5.821 -18.457 1.00 91.56 292 ALA A O 1
ATOM 2296 N N . GLY A 1 293 ? -8.593 -5.766 -18.984 1.00 91.31 293 GLY A N 1
ATOM 2297 C CA . GLY A 1 293 ? -8.099 -6.345 -17.740 1.00 91.31 293 GLY A CA 1
ATOM 2298 C C . GLY A 1 293 ? -8.342 -7.852 -17.617 1.00 91.31 293 GLY A C 1
ATOM 2299 O O . GLY A 1 293 ? -8.826 -8.522 -18.531 1.00 91.31 293 GLY A O 1
ATOM 2300 N N . ALA A 1 294 ? -7.965 -8.397 -16.463 1.00 92.50 294 ALA A N 1
ATOM 2301 C CA . ALA A 1 294 ? -8.125 -9.807 -16.134 1.00 92.50 294 ALA A CA 1
ATOM 2302 C C . ALA A 1 294 ? -8.331 -9.992 -14.626 1.00 92.50 294 ALA A C 1
ATOM 2304 O O . ALA A 1 294 ? -7.823 -9.222 -13.815 1.00 92.50 294 ALA A O 1
ATOM 2305 N N . THR A 1 295 ? -9.048 -11.049 -14.251 1.00 93.88 295 THR A N 1
ATOM 2306 C CA . THR A 1 295 ? -9.089 -11.568 -12.880 1.00 93.88 295 THR A CA 1
ATOM 2307 C C . THR A 1 295 ? -8.168 -12.770 -12.788 1.00 93.88 295 THR A C 1
ATOM 2309 O O . THR A 1 295 ? -8.293 -13.705 -13.582 1.00 93.88 295 THR A O 1
ATOM 2312 N N . TYR A 1 296 ? -7.276 -12.765 -11.803 1.00 94.50 296 TYR A N 1
ATOM 2313 C CA . TYR A 1 296 ? -6.335 -13.850 -11.561 1.00 94.50 296 TYR A CA 1
ATOM 2314 C C . TYR A 1 296 ? -6.755 -14.706 -10.367 1.00 94.50 296 TYR A C 1
ATOM 2316 O O . TYR A 1 296 ? -7.261 -14.204 -9.365 1.00 94.50 296 TYR A O 1
ATOM 2324 N N . GLU A 1 297 ? -6.499 -16.007 -10.462 1.00 96.31 297 GLU A N 1
ATOM 2325 C CA . GLU A 1 297 ? -6.590 -16.945 -9.346 1.00 96.31 297 GLU A CA 1
ATOM 2326 C C . GLU A 1 297 ? -5.204 -17.147 -8.724 1.00 96.31 297 GLU A C 1
ATOM 2328 O O . GLU A 1 297 ? -4.231 -17.418 -9.432 1.00 96.31 297 GLU A O 1
ATOM 2333 N N . LEU A 1 298 ? -5.139 -17.077 -7.392 1.00 97.00 298 LEU A N 1
ATOM 2334 C CA . LEU A 1 298 ? -3.972 -17.441 -6.591 1.00 97.00 298 LEU A CA 1
ATOM 2335 C C . LEU A 1 298 ? -4.189 -18.819 -5.955 1.00 97.00 298 LEU A C 1
ATOM 2337 O O . LEU A 1 298 ? -5.101 -19.000 -5.148 1.00 97.00 298 LEU A O 1
ATOM 2341 N N . ALA A 1 299 ? -3.330 -19.790 -6.269 1.00 97.62 299 ALA A N 1
ATOM 2342 C CA . ALA A 1 299 ? -3.376 -21.100 -5.622 1.00 97.62 299 ALA A CA 1
ATOM 2343 C C . ALA A 1 299 ? -2.550 -21.077 -4.331 1.00 97.62 299 ALA A C 1
ATOM 2345 O O . ALA A 1 299 ? -1.317 -21.081 -4.372 1.00 97.62 299 ALA A O 1
ATOM 2346 N N . LEU A 1 300 ? -3.228 -21.061 -3.186 1.00 97.88 300 LEU A N 1
ATOM 2347 C CA . LEU A 1 300 ? -2.596 -20.969 -1.869 1.00 97.88 300 LEU A CA 1
ATOM 2348 C C . LEU A 1 300 ? -2.124 -22.346 -1.382 1.00 97.88 300 LEU A C 1
ATOM 2350 O O . LEU A 1 300 ? -2.850 -23.336 -1.508 1.00 97.88 300 LEU A O 1
ATOM 2354 N N . LYS A 1 301 ? -0.911 -22.425 -0.826 1.00 97.19 301 LYS A N 1
ATOM 2355 C CA . LYS A 1 301 ? -0.328 -23.659 -0.284 1.00 97.19 301 LYS A CA 1
ATOM 2356 C C . LYS A 1 301 ? 0.458 -23.385 0.997 1.00 97.19 301 LYS A C 1
ATOM 2358 O O . LYS A 1 301 ? 1.152 -22.381 1.119 1.00 97.19 301 LYS A O 1
ATOM 2363 N N . ALA A 1 302 ? 0.424 -24.348 1.912 1.00 97.19 302 ALA A N 1
ATOM 2364 C CA . ALA A 1 302 ? 1.353 -24.400 3.035 1.00 97.19 302 ALA A CA 1
ATOM 2365 C C . ALA A 1 302 ? 2.757 -24.835 2.578 1.00 97.19 302 ALA A C 1
ATOM 2367 O O . ALA A 1 302 ? 2.943 -25.354 1.471 1.00 97.19 302 ALA A O 1
ATOM 2368 N N . GLY A 1 303 ? 3.752 -24.660 3.452 1.00 96.56 303 GLY A N 1
ATOM 2369 C CA . GLY A 1 303 ? 5.098 -25.202 3.233 1.00 96.56 303 GLY A CA 1
ATOM 2370 C C . GLY A 1 303 ? 5.910 -24.492 2.149 1.00 96.56 303 GLY A C 1
ATOM 2371 O O . GLY A 1 303 ? 6.931 -25.023 1.712 1.00 96.56 303 GLY A O 1
ATOM 2372 N N . GLN A 1 304 ? 5.453 -23.325 1.682 1.00 98.19 304 GLN A N 1
ATOM 2373 C CA . GLN A 1 304 ? 6.222 -22.513 0.747 1.00 98.19 304 GLN A CA 1
ATOM 2374 C C . GLN A 1 304 ? 7.466 -21.948 1.431 1.00 98.19 304 GLN A C 1
ATOM 2376 O O . GLN A 1 304 ? 7.509 -21.730 2.646 1.00 98.19 304 GLN A O 1
ATOM 2381 N N . LYS A 1 305 ? 8.485 -21.717 0.613 1.00 98.19 305 LYS A N 1
ATOM 2382 C CA . LYS A 1 305 ? 9.748 -21.139 1.041 1.00 98.19 305 LYS A CA 1
ATOM 2383 C C . LYS A 1 305 ? 10.014 -19.852 0.288 1.00 98.19 305 LYS A C 1
ATOM 2385 O O . LYS A 1 305 ? 9.578 -19.702 -0.855 1.00 98.19 305 LYS A O 1
ATOM 2390 N N . ASP A 1 306 ? 10.739 -18.953 0.931 1.00 97.81 306 ASP A N 1
ATOM 2391 C CA . ASP A 1 306 ? 11.209 -17.734 0.293 1.00 97.81 306 ASP A CA 1
ATOM 2392 C C . ASP A 1 306 ? 12.377 -18.013 -0.673 1.00 97.81 306 ASP A C 1
ATOM 2394 O O . ASP A 1 306 ? 12.832 -19.147 -0.875 1.00 97.81 306 ASP A O 1
ATOM 2398 N N . SER A 1 307 ? 12.873 -16.950 -1.298 1.00 95.25 307 SER A N 1
ATOM 2399 C CA . SER A 1 307 ? 13.951 -16.999 -2.275 1.00 95.25 307 SER A CA 1
ATOM 2400 C C . SER A 1 307 ? 15.288 -17.479 -1.725 1.00 95.25 307 SER A C 1
ATOM 2402 O O . SER A 1 307 ? 16.130 -17.911 -2.516 1.00 95.25 307 SER A O 1
ATOM 2404 N N . GLU A 1 308 ? 15.451 -17.427 -0.407 1.00 96.12 308 GLU A N 1
ATOM 2405 C CA . GLU A 1 308 ? 16.619 -17.872 0.348 1.00 96.12 308 GLU A CA 1
ATOM 2406 C C . GLU A 1 308 ? 16.403 -19.258 0.980 1.00 96.12 308 GLU A C 1
ATOM 2408 O O . GLU A 1 308 ? 17.243 -19.733 1.742 1.00 96.12 308 GLU A O 1
ATOM 2413 N N . ASN A 1 309 ? 15.316 -19.951 0.611 1.00 97.25 309 ASN A N 1
ATOM 2414 C CA . ASN A 1 309 ? 14.953 -21.288 1.082 1.00 97.25 309 ASN A CA 1
ATOM 2415 C C . ASN A 1 309 ? 14.593 -21.343 2.585 1.00 97.25 309 ASN A C 1
ATOM 2417 O O . ASN A 1 309 ? 14.563 -22.434 3.170 1.00 97.25 309 ASN A O 1
ATOM 2421 N N . ASN A 1 310 ? 14.249 -20.202 3.192 1.00 98.19 310 ASN A N 1
ATOM 2422 C CA . ASN A 1 310 ? 13.650 -20.151 4.523 1.00 98.19 310 ASN A CA 1
ATOM 2423 C C . ASN A 1 310 ? 12.163 -20.496 4.447 1.00 98.19 310 ASN A C 1
ATOM 2425 O O . ASN A 1 310 ? 11.491 -20.243 3.448 1.00 98.19 310 ASN A O 1
ATOM 2429 N N . HIS A 1 311 ? 11.637 -21.078 5.519 1.00 97.88 311 HIS A N 1
ATOM 2430 C CA . HIS A 1 311 ? 10.224 -21.421 5.605 1.00 97.88 311 HIS A CA 1
ATOM 2431 C C . HIS A 1 311 ? 9.378 -20.165 5.843 1.00 97.88 311 HIS A C 1
ATOM 2433 O O . HIS A 1 311 ? 9.711 -19.366 6.716 1.00 97.88 311 HIS A O 1
ATOM 2439 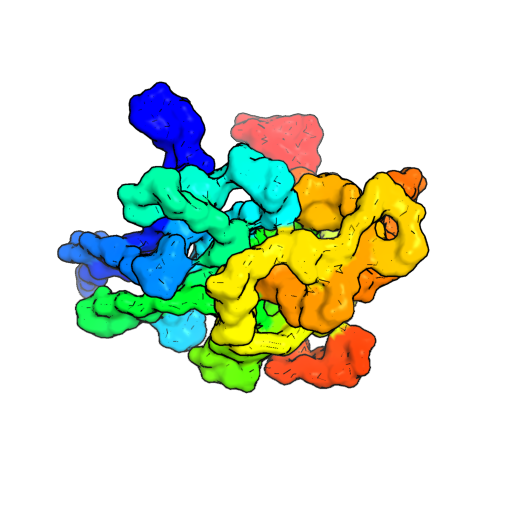N N . ILE A 1 312 ? 8.270 -20.019 5.115 1.00 98.56 312 ILE A N 1
ATOM 2440 C CA . ILE A 1 312 ? 7.282 -18.966 5.379 1.00 98.56 312 ILE A CA 1
ATOM 2441 C C . ILE A 1 312 ? 6.246 -19.541 6.356 1.00 98.56 312 ILE A C 1
ATOM 2443 O O . ILE A 1 312 ? 5.669 -20.599 6.083 1.00 98.56 312 ILE A O 1
ATOM 2447 N N . ASP A 1 313 ? 6.037 -18.891 7.507 1.00 97.31 313 ASP A N 1
ATOM 2448 C CA . ASP A 1 313 ? 5.109 -19.346 8.563 1.00 97.31 313 ASP A CA 1
ATOM 2449 C C . ASP A 1 313 ? 3.644 -19.036 8.212 1.00 97.31 313 ASP A C 1
ATOM 2451 O O . ASP A 1 313 ? 2.972 -18.235 8.855 1.00 97.31 313 ASP A O 1
ATOM 2455 N N . SER A 1 314 ? 3.155 -19.640 7.131 1.00 98.00 314 SER A N 1
ATOM 2456 C CA . SER A 1 314 ? 1.776 -19.488 6.676 1.00 98.00 314 SER A CA 1
ATOM 2457 C C . SER A 1 314 ? 1.295 -20.727 5.925 1.00 98.00 314 SER A C 1
ATOM 2459 O O . SER A 1 314 ? 2.030 -21.364 5.165 1.00 98.00 314 SER A O 1
ATOM 2461 N N . SER A 1 315 ? 0.017 -21.062 6.122 1.00 96.69 315 SER A N 1
ATOM 2462 C CA . SER A 1 315 ? -0.668 -22.099 5.335 1.00 96.69 315 SER A CA 1
ATOM 2463 C C . SER A 1 315 ? -1.289 -21.562 4.043 1.00 96.69 315 SER A C 1
ATOM 2465 O O . SER A 1 315 ? -1.802 -22.339 3.238 1.00 96.69 315 SER A O 1
ATOM 2467 N N . TYR A 1 316 ? -1.248 -20.245 3.846 1.00 98.06 316 TYR A N 1
ATOM 2468 C CA . TYR A 1 316 ? -1.981 -19.531 2.809 1.00 98.06 316 TYR A CA 1
ATOM 2469 C C . TYR A 1 316 ? -1.054 -18.850 1.799 1.00 98.06 316 TYR A C 1
ATOM 2471 O O . TYR A 1 316 ? -1.482 -17.946 1.102 1.00 98.06 316 TYR A O 1
ATOM 2479 N N . VAL A 1 317 ? 0.200 -19.279 1.659 1.00 98.44 317 VAL A N 1
ATOM 2480 C CA . VAL A 1 317 ? 1.143 -18.629 0.738 1.00 98.44 317 VAL A CA 1
ATOM 2481 C C . VAL A 1 317 ? 0.769 -18.924 -0.725 1.00 98.44 317 VAL A C 1
ATOM 2483 O O . VAL A 1 317 ? 0.681 -20.100 -1.095 1.00 98.44 317 VAL A O 1
ATOM 2486 N N . PRO A 1 318 ? 0.568 -17.913 -1.592 1.00 97.69 318 PRO A N 1
ATOM 2487 C CA . PRO A 1 318 ? 0.297 -18.143 -3.005 1.00 97.69 318 PRO A CA 1
ATOM 2488 C C . PRO A 1 318 ? 1.491 -18.811 -3.694 1.00 97.69 318 PRO A C 1
ATOM 2490 O O . PRO A 1 318 ? 2.589 -18.265 -3.725 1.00 97.69 318 PRO A O 1
ATOM 2493 N N . ALA A 1 319 ? 1.283 -20.003 -4.245 1.00 98.00 319 ALA A N 1
ATOM 2494 C CA . ALA A 1 319 ? 2.319 -20.775 -4.931 1.00 98.00 319 ALA A CA 1
ATOM 2495 C C . ALA A 1 319 ? 2.310 -20.546 -6.448 1.00 98.00 319 ALA A C 1
ATOM 2497 O O . ALA A 1 319 ? 3.354 -20.573 -7.096 1.00 98.00 319 ALA A O 1
ATOM 2498 N N . THR A 1 320 ? 1.126 -20.338 -7.027 1.00 97.88 320 THR A N 1
ATOM 2499 C CA . THR A 1 320 ? 0.953 -20.057 -8.457 1.00 97.88 320 THR A CA 1
ATOM 2500 C C . THR A 1 320 ? -0.105 -18.989 -8.663 1.00 97.88 320 THR A C 1
ATOM 2502 O O . THR A 1 320 ? -1.038 -18.884 -7.863 1.00 97.88 320 THR A O 1
ATOM 2505 N N . MET A 1 321 ? -0.002 -18.271 -9.775 1.00 96.69 321 MET A N 1
ATOM 2506 C CA . MET A 1 321 ? -0.992 -17.302 -10.233 1.00 96.69 321 MET A CA 1
ATOM 2507 C C . MET A 1 321 ? -1.345 -17.600 -11.688 1.00 96.69 321 MET A C 1
ATOM 2509 O O . MET A 1 321 ? -0.460 -17.917 -12.483 1.00 96.69 321 MET A O 1
ATOM 2513 N N . LYS A 1 322 ? -2.630 -17.549 -12.038 1.00 95.81 322 LYS A N 1
ATOM 2514 C CA . LYS A 1 322 ? -3.087 -17.750 -13.420 1.00 95.81 322 LYS A CA 1
ATOM 2515 C C . LYS A 1 322 ? -4.266 -16.855 -13.753 1.00 95.81 322 LYS A C 1
ATOM 2517 O O . LYS A 1 322 ? -5.086 -16.579 -12.877 1.00 95.81 322 LYS A O 1
ATOM 2522 N N . GLY A 1 323 ? -4.370 -16.457 -15.014 1.00 94.00 323 GLY A N 1
ATOM 2523 C CA . GLY A 1 323 ? -5.575 -15.827 -15.533 1.00 94.00 323 GLY A CA 1
ATOM 2524 C C . GLY A 1 323 ? -6.790 -16.743 -15.356 1.00 94.00 323 GLY A C 1
ATOM 2525 O O . GLY A 1 323 ? -6.762 -17.906 -15.760 1.00 94.00 323 GLY A O 1
ATOM 2526 N N . LEU A 1 324 ? -7.839 -16.242 -14.702 1.00 93.25 324 LEU A N 1
ATOM 2527 C CA . LEU A 1 324 ? -9.095 -16.965 -14.476 1.00 93.25 324 LEU A CA 1
ATOM 2528 C C . LEU A 1 324 ? -10.195 -16.450 -15.403 1.00 93.25 324 LEU A C 1
ATOM 2530 O O . LEU A 1 324 ? -10.850 -17.235 -16.080 1.00 93.25 324 LEU A O 1
ATOM 2534 N N . ILE A 1 325 ? -10.385 -15.132 -15.425 1.00 92.62 325 ILE A N 1
ATOM 2535 C CA . ILE A 1 325 ? -11.346 -14.452 -16.296 1.00 92.62 325 ILE A CA 1
ATOM 2536 C C . ILE A 1 325 ? -10.576 -13.394 -17.065 1.00 92.62 325 ILE A C 1
ATOM 2538 O O . ILE A 1 325 ? -9.981 -12.508 -16.453 1.00 92.62 325 ILE A O 1
ATOM 2542 N N . ILE A 1 326 ? -10.580 -13.491 -18.390 1.00 92.00 326 ILE A N 1
ATOM 2543 C CA . ILE A 1 326 ? -9.827 -12.593 -19.264 1.00 92.00 326 ILE A CA 1
ATOM 2544 C C . ILE A 1 326 ? -10.817 -11.702 -20.001 1.00 92.00 326 ILE A C 1
ATOM 2546 O O . ILE A 1 326 ? -11.810 -12.183 -20.547 1.00 92.00 326 ILE A O 1
ATOM 2550 N N . GLY A 1 327 ? -10.585 -10.394 -19.971 1.00 92.00 327 GLY A N 1
ATOM 2551 C CA . GLY A 1 327 ? -11.331 -9.465 -20.803 1.00 92.00 327 GLY A CA 1
ATOM 2552 C C . GLY A 1 327 ? -10.910 -9.566 -22.270 1.00 92.00 327 GLY A C 1
ATOM 2553 O O . GLY A 1 327 ? -9.825 -10.039 -22.593 1.00 92.00 327 GLY A O 1
ATOM 2554 N N . GLU A 1 328 ? -11.755 -9.086 -23.168 1.00 92.69 328 GLU A N 1
ATOM 2555 C CA . GLU A 1 328 ? -11.453 -8.917 -24.586 1.00 92.69 328 GLU A CA 1
ATOM 2556 C C . GLU A 1 328 ? -11.658 -7.452 -24.961 1.00 92.69 328 GLU A C 1
ATOM 2558 O O . GLU A 1 328 ? -12.720 -6.882 -24.702 1.00 92.69 328 GLU A O 1
ATOM 2563 N N . ASP A 1 329 ? -10.638 -6.847 -25.572 1.00 92.69 329 ASP A N 1
ATOM 2564 C CA . ASP A 1 329 ? -10.724 -5.497 -26.124 1.00 92.69 329 ASP A CA 1
ATOM 2565 C C . ASP A 1 329 ? -11.529 -5.526 -27.429 1.00 92.69 329 ASP A C 1
ATOM 2567 O O . ASP A 1 329 ? -11.145 -6.180 -28.401 1.00 92.69 329 ASP A O 1
ATOM 2571 N N . LEU A 1 330 ? -12.624 -4.769 -27.485 1.00 93.38 330 LEU A N 1
ATOM 2572 C CA . LEU A 1 330 ? -13.402 -4.622 -28.709 1.00 93.38 330 LEU A CA 1
ATOM 2573 C C . LEU A 1 330 ? -12.746 -3.596 -29.639 1.00 93.38 330 LEU A C 1
ATOM 2575 O O . LEU A 1 330 ? -12.452 -2.466 -29.244 1.00 93.38 330 LEU A O 1
ATOM 2579 N N . LEU A 1 331 ? -12.583 -3.958 -30.916 1.00 93.06 331 LEU A N 1
ATOM 2580 C CA . LEU A 1 331 ? -12.088 -3.035 -31.948 1.00 93.06 331 LEU A CA 1
ATOM 2581 C C . LEU A 1 331 ? -13.054 -1.873 -32.214 1.00 93.06 331 LEU A C 1
ATOM 2583 O O . LEU A 1 331 ? -12.628 -0.777 -32.574 1.00 93.06 331 LEU A O 1
ATOM 2587 N N . VAL A 1 332 ? -14.353 -2.126 -32.056 1.00 95.00 332 VAL A N 1
ATOM 2588 C CA . VAL A 1 332 ? -15.430 -1.148 -32.213 1.00 95.00 332 VAL A CA 1
ATOM 2589 C C . VAL A 1 332 ? -16.330 -1.260 -30.987 1.00 95.00 332 VAL A C 1
ATOM 2591 O O . VAL A 1 332 ? -16.645 -2.390 -30.606 1.00 95.00 332 VAL A O 1
ATOM 2594 N N . PRO A 1 333 ? -16.749 -0.138 -30.371 1.00 96.06 333 PRO A N 1
ATOM 2595 C CA . PRO A 1 333 ? -17.674 -0.197 -29.253 1.00 96.06 333 PRO A CA 1
ATOM 2596 C C . PRO A 1 333 ? -18.952 -0.966 -29.608 1.00 96.06 333 PRO A C 1
ATOM 2598 O O . PRO A 1 333 ? -19.449 -0.853 -30.731 1.00 96.06 333 PRO A O 1
ATOM 2601 N N . ASP A 1 334 ? -19.490 -1.729 -28.656 1.00 93.50 334 ASP A N 1
ATOM 2602 C CA . ASP A 1 334 ? -20.783 -2.393 -28.833 1.00 93.50 334 ASP A CA 1
ATOM 2603 C C . ASP A 1 334 ? -21.942 -1.375 -28.920 1.00 93.50 334 ASP A C 1
ATOM 2605 O O . ASP A 1 334 ? -21.758 -0.162 -28.789 1.00 93.50 334 ASP A O 1
ATOM 2609 N N . GLU A 1 335 ? -23.175 -1.852 -29.113 1.00 95.94 335 GLU A N 1
ATOM 2610 C CA . GLU A 1 335 ? -24.363 -0.985 -29.206 1.00 95.94 335 GLU A CA 1
ATOM 2611 C C . GLU A 1 335 ? -24.617 -0.133 -27.944 1.00 95.94 335 GLU A C 1
ATOM 2613 O O . GLU A 1 335 ? -25.376 0.835 -27.994 1.00 95.94 335 GLU A O 1
ATOM 2618 N N . LYS A 1 336 ? -23.990 -0.473 -26.811 1.00 94.12 336 LYS A N 1
ATOM 2619 C CA . LYS A 1 336 ? -24.064 0.265 -25.542 1.00 94.12 336 LYS A CA 1
ATOM 2620 C C . LYS A 1 336 ? -22.852 1.177 -25.324 1.00 94.12 336 LYS A C 1
ATOM 2622 O O . LYS A 1 336 ? -22.799 1.871 -24.311 1.00 94.12 336 LYS A O 1
ATOM 2627 N N . GLY A 1 337 ? -21.903 1.199 -26.261 1.00 94.94 337 GLY A N 1
ATOM 2628 C CA . GLY A 1 337 ? -20.666 1.967 -26.178 1.00 94.94 337 GLY A CA 1
ATOM 2629 C C . GLY A 1 337 ? -19.561 1.296 -25.360 1.00 94.94 337 GLY A C 1
ATOM 2630 O O . GLY A 1 337 ? -18.547 1.942 -25.099 1.00 94.94 337 GLY A O 1
ATOM 2631 N N . ASN A 1 338 ? -19.717 0.029 -24.957 1.00 92.81 338 ASN A N 1
ATOM 2632 C CA . ASN A 1 338 ? -18.659 -0.689 -24.250 1.00 92.81 338 ASN A CA 1
ATOM 2633 C C . ASN A 1 338 ? -17.507 -0.979 -25.207 1.00 92.81 338 ASN A C 1
ATOM 2635 O O . ASN A 1 338 ? -17.724 -1.411 -26.335 1.00 92.81 338 ASN A O 1
ATOM 2639 N N . THR A 1 339 ? -16.275 -0.803 -24.739 1.00 93.88 339 THR A N 1
ATOM 2640 C CA . THR A 1 339 ? -15.057 -1.085 -25.516 1.00 93.88 339 THR A CA 1
ATOM 2641 C C . THR A 1 339 ? -14.409 -2.415 -25.137 1.00 93.88 339 THR A C 1
ATOM 2643 O O . THR A 1 339 ? -13.301 -2.699 -25.580 1.00 93.88 339 THR A O 1
ATOM 2646 N N . ALA A 1 340 ? -15.058 -3.196 -24.276 1.00 92.75 340 ALA A N 1
ATOM 2647 C CA . ALA A 1 340 ? -14.538 -4.448 -23.752 1.00 92.75 340 ALA A CA 1
ATOM 2648 C C . ALA A 1 340 ? -15.675 -5.398 -23.360 1.00 92.75 340 ALA A C 1
ATOM 2650 O O . ALA A 1 340 ? -16.753 -4.949 -22.963 1.00 92.75 340 ALA A O 1
ATOM 2651 N N . VAL A 1 341 ? -15.413 -6.703 -23.430 1.00 90.75 341 VAL A N 1
ATOM 2652 C CA . VAL A 1 341 ? -16.316 -7.770 -22.965 1.00 90.75 341 VAL A CA 1
ATOM 2653 C C . VAL A 1 341 ? -15.557 -8.793 -22.125 1.00 90.75 341 VAL A C 1
ATOM 2655 O O . VAL A 1 341 ? -14.333 -8.848 -22.157 1.00 90.75 341 VAL A O 1
ATOM 2658 N N . VAL A 1 342 ? -16.273 -9.611 -21.354 1.00 83.50 342 VAL A N 1
ATOM 2659 C CA . VAL A 1 342 ? -15.670 -10.771 -20.687 1.00 83.50 342 VAL A CA 1
ATOM 2660 C C . VAL A 1 342 ? -15.560 -11.897 -21.709 1.00 83.50 342 VAL A C 1
ATOM 2662 O O . VAL A 1 342 ? -16.587 -12.360 -22.211 1.00 83.50 342 VAL A O 1
ATOM 2665 N N . ALA A 1 343 ? -14.342 -12.360 -21.995 1.00 74.12 343 ALA A N 1
ATOM 2666 C CA . ALA A 1 343 ? -14.160 -13.561 -22.791 1.00 74.12 343 ALA A CA 1
ATOM 2667 C C . ALA A 1 343 ? -14.576 -14.762 -21.933 1.00 74.12 343 ALA A C 1
ATOM 2669 O O . ALA A 1 343 ? -13.915 -15.114 -20.954 1.00 74.12 343 ALA A O 1
ATOM 2670 N N . ILE A 1 344 ? -15.701 -15.390 -22.274 1.00 59.09 344 ILE A N 1
ATOM 2671 C CA . ILE A 1 344 ? -16.050 -16.697 -21.716 1.00 59.09 344 ILE A CA 1
ATOM 2672 C C . ILE A 1 344 ? -15.159 -17.702 -22.441 1.00 59.09 344 ILE A C 1
ATOM 2674 O O . ILE A 1 344 ? -15.447 -18.094 -23.570 1.00 59.09 344 ILE A O 1
ATOM 2678 N N . THR A 1 345 ? -14.046 -18.078 -21.820 1.00 53.28 345 THR A N 1
ATOM 2679 C CA . THR A 1 345 ? -13.200 -19.169 -22.302 1.00 53.28 345 THR A CA 1
ATOM 2680 C C . THR A 1 345 ? -13.988 -20.478 -22.192 1.00 53.28 345 THR A C 1
ATOM 2682 O O . THR A 1 345 ? -14.217 -20.985 -21.096 1.00 53.28 345 THR A O 1
ATOM 2685 N N . THR A 1 346 ? -14.480 -20.986 -23.327 1.00 42.53 346 THR A N 1
ATOM 2686 C CA . THR A 1 346 ? -15.091 -22.325 -23.448 1.00 42.53 346 THR A CA 1
ATOM 2687 C C . THR A 1 346 ? -14.048 -23.419 -23.522 1.00 42.53 346 THR A C 1
ATOM 2689 O O . THR A 1 346 ? -13.084 -23.221 -24.300 1.00 42.53 346 THR A O 1
#

InterPro domains:
  IPR008557 Alkaline phosphatase PhoX [PF05787] (46-214)

Organism: NCBI:txid1413211

Foldseek 3Di:
DKDWDQFDQADPVRDGCPQQAFTWIKDWDWDADPPPRDIDTPDIDTADCVVLLGAARWADWDAAPVGKIKIWHALQADLVLCVVPVVSHNQLSNNCNSVVHNPDDGASLSTQFIKIWDQDPVRHIDIDTLLQQAGAGFNYWDADPQQFKIWTDGDFPLFWTKIWGAPDRVDSFWTWIWTWQFAWPDQPQQTKGFTAIATQDIDGSVVQVVCRVVRPGPVNFWDWDPDDDPQWAFGAHGNVNDTTTIHGDPPNSSVCCGSVVSVSNSRVVRAPDDDPVRPHGHDSRDYPDDPQDFDKDFDFAAQDAHPVRHHDPDRGHGGMIDTDWGKDAAPAADPVRDRIDIPPDD